Protein AF-A0A3A8Y3F6-F1 (afdb_monomer_lite)

Structure (mmCIF, N/CA/C/O backbone):
data_AF-A0A3A8Y3F6-F1
#
_entry.id   AF-A0A3A8Y3F6-F1
#
loop_
_atom_site.group_PDB
_atom_site.id
_atom_site.type_symbol
_atom_site.label_atom_id
_atom_site.label_alt_id
_atom_site.label_comp_id
_atom_site.label_asym_id
_atom_site.label_entity_id
_atom_site.label_seq_id
_atom_site.pdbx_PDB_ins_code
_atom_site.Cartn_x
_atom_site.Cartn_y
_atom_site.Cartn_z
_atom_site.occupancy
_atom_site.B_iso_or_equiv
_atom_site.auth_seq_id
_atom_site.auth_comp_id
_atom_site.auth_asym_id
_atom_site.auth_atom_id
_atom_site.pdbx_PDB_model_num
ATOM 1 N N . MET A 1 1 ? -14.312 -13.851 16.211 1.00 87.25 1 MET A N 1
ATOM 2 C CA . MET A 1 1 ? -15.469 -12.938 16.144 1.00 87.25 1 MET A CA 1
ATOM 3 C C . MET A 1 1 ? -15.664 -12.316 17.516 1.00 87.25 1 MET A C 1
ATOM 5 O O . MET A 1 1 ? -15.301 -12.958 18.493 1.00 87.25 1 MET A O 1
ATOM 9 N N . VAL A 1 2 ? -16.187 -11.091 17.594 1.00 96.44 2 VAL A N 1
ATOM 10 C CA . VAL A 1 2 ? -16.607 -10.466 18.862 1.00 96.44 2 VAL A CA 1
ATOM 11 C C . VAL A 1 2 ? -18.129 -10.458 18.901 1.00 96.44 2 VAL A C 1
ATOM 13 O O . VAL A 1 2 ? -18.772 -10.163 17.891 1.00 96.44 2 VAL A O 1
ATOM 16 N N . THR A 1 3 ? -18.702 -10.768 20.054 1.00 97.00 3 THR A N 1
ATOM 17 C CA . THR A 1 3 ? -20.141 -10.773 20.308 1.00 97.00 3 THR A CA 1
ATOM 18 C C . THR A 1 3 ? -20.467 -9.981 21.568 1.00 97.00 3 THR A C 1
ATOM 20 O O . THR A 1 3 ? -19.699 -10.001 22.520 1.00 97.00 3 THR A O 1
ATOM 23 N N . ALA A 1 4 ? -21.615 -9.308 21.600 1.00 97.19 4 ALA A N 1
ATOM 24 C CA . ALA A 1 4 ? -22.193 -8.749 22.818 1.00 97.19 4 ALA A CA 1
ATOM 25 C C . ALA A 1 4 ? -23.452 -9.520 23.206 1.00 97.19 4 ALA A C 1
ATOM 27 O O . ALA A 1 4 ? -24.344 -9.737 22.375 1.00 97.19 4 ALA A O 1
ATOM 28 N N . VAL A 1 5 ? -23.545 -9.865 24.486 1.00 97.38 5 VAL A N 1
ATOM 29 C CA . VAL A 1 5 ? -24.780 -10.278 25.148 1.00 97.38 5 VAL A CA 1
ATOM 30 C C . VAL A 1 5 ? -25.374 -9.041 25.810 1.00 97.38 5 VAL A C 1
ATOM 32 O O . VAL A 1 5 ? -24.764 -8.454 26.695 1.00 97.38 5 VAL A O 1
ATOM 35 N N . ILE A 1 6 ? -26.552 -8.626 25.351 1.00 97.56 6 ILE A N 1
ATOM 36 C CA . ILE A 1 6 ? -27.248 -7.417 25.792 1.00 97.56 6 ILE A CA 1
ATOM 37 C C . ILE A 1 6 ? -28.529 -7.831 26.509 1.00 97.56 6 ILE A C 1
ATOM 39 O O . ILE A 1 6 ? -29.408 -8.463 25.915 1.00 97.56 6 ILE A O 1
ATOM 43 N N . GLU A 1 7 ? -28.660 -7.445 27.769 1.00 96.94 7 GLU A N 1
ATOM 44 C CA . GLU A 1 7 ? -29.838 -7.694 28.591 1.00 96.94 7 GLU A CA 1
ATOM 45 C C . GLU A 1 7 ? -30.615 -6.397 28.825 1.00 96.94 7 GLU A C 1
ATOM 47 O O . GLU A 1 7 ? -30.035 -5.361 29.135 1.00 96.94 7 GLU A O 1
ATOM 52 N N . ASN A 1 8 ? -31.941 -6.463 28.695 1.00 95.75 8 ASN A N 1
ATOM 53 C CA . ASN A 1 8 ? -32.866 -5.382 29.036 1.00 95.75 8 ASN A CA 1
ATOM 54 C C . ASN A 1 8 ? -34.085 -5.976 29.756 1.00 95.75 8 ASN A C 1
ATOM 56 O O . ASN A 1 8 ? -34.978 -6.572 29.135 1.00 95.75 8 ASN A O 1
ATOM 60 N N . GLY A 1 9 ? -34.104 -5.869 31.085 1.00 89.62 9 GLY A N 1
ATOM 61 C CA . GLY A 1 9 ? -35.087 -6.553 31.927 1.00 89.62 9 GLY A CA 1
ATOM 62 C C . GLY A 1 9 ? -35.055 -8.077 31.740 1.00 89.62 9 GLY A C 1
ATOM 63 O O . GLY A 1 9 ? -34.066 -8.724 32.058 1.00 89.62 9 GLY A O 1
ATOM 64 N N . ASN A 1 10 ? -36.145 -8.658 31.220 1.00 88.69 10 ASN A N 1
ATOM 65 C CA . ASN A 1 10 ? -36.259 -10.105 30.952 1.00 88.69 10 ASN A CA 1
ATOM 66 C C . ASN A 1 10 ? -35.894 -10.496 29.506 1.00 88.69 10 ASN A C 1
ATOM 68 O O . ASN A 1 10 ? -36.115 -11.643 29.112 1.00 88.69 10 ASN A O 1
ATOM 72 N N . SER A 1 11 ? -35.431 -9.544 28.692 1.00 95.81 11 SER A N 1
ATOM 73 C CA . SER A 1 11 ? -35.072 -9.783 27.293 1.00 95.81 11 SER A CA 1
ATOM 74 C C . SER A 1 11 ? -33.559 -9.870 27.149 1.00 95.81 11 SER A C 1
ATOM 76 O O . SER A 1 11 ? -32.847 -9.021 27.677 1.00 95.81 11 SER A O 1
ATOM 78 N N . THR A 1 12 ? -33.090 -10.847 26.377 1.00 96.38 12 THR A N 1
ATOM 79 C CA . THR A 1 12 ? -31.672 -11.019 26.045 1.00 96.38 12 THR A CA 1
ATOM 80 C C . THR A 1 12 ? -31.507 -11.002 24.532 1.00 96.38 12 THR A C 1
ATOM 82 O O . THR A 1 12 ? -32.276 -11.634 23.802 1.00 96.38 12 THR A O 1
ATOM 85 N N . LEU A 1 13 ? -30.494 -10.288 24.064 1.00 97.19 13 LEU A N 1
ATOM 86 C CA . LEU A 1 13 ? -30.093 -10.197 22.671 1.00 97.19 13 LEU A CA 1
ATOM 87 C C . LEU A 1 13 ? -28.615 -10.565 22.569 1.00 97.19 13 LEU A C 1
ATOM 89 O O . LEU A 1 13 ? -27.797 -10.015 23.292 1.00 97.19 13 LEU A O 1
ATOM 93 N N . VAL A 1 14 ? -28.270 -11.446 21.635 1.00 96.94 14 VAL A N 1
ATOM 94 C CA . VAL A 1 14 ? -26.873 -11.711 21.275 1.00 96.94 14 VAL A CA 1
ATOM 95 C C . VAL A 1 14 ? -26.631 -11.137 19.887 1.00 96.94 14 VAL A C 1
ATOM 97 O O . VAL A 1 14 ? -27.374 -11.452 18.950 1.00 96.94 14 VAL A O 1
ATOM 100 N N . ILE A 1 15 ? -25.624 -10.277 19.760 1.00 95.50 15 ILE A N 1
ATOM 101 C CA . ILE A 1 15 ? -25.181 -9.720 18.480 1.00 95.50 15 ILE A CA 1
ATOM 102 C C . ILE A 1 15 ? -23.695 -9.975 18.276 1.00 95.50 15 ILE A C 1
ATOM 104 O O . ILE A 1 15 ? -22.907 -9.854 19.200 1.00 95.50 15 ILE A O 1
ATOM 108 N N . ASP A 1 16 ? -23.317 -10.302 17.052 1.00 95.06 16 ASP A N 1
ATOM 109 C CA . ASP A 1 16 ? -21.949 -10.283 16.546 1.00 95.06 16 ASP A CA 1
ATOM 110 C C . ASP A 1 16 ? -21.579 -8.904 15.992 1.00 95.06 16 ASP A C 1
ATOM 112 O O . ASP A 1 16 ? -22.444 -8.127 15.572 1.00 95.06 16 ASP A O 1
ATOM 116 N N . PHE A 1 17 ? -20.277 -8.635 15.981 1.00 94.69 17 PHE A N 1
ATOM 117 C CA . PHE A 1 17 ? -19.662 -7.448 15.408 1.00 94.69 17 PHE A CA 1
ATOM 118 C C . PHE A 1 17 ? -18.700 -7.798 14.258 1.00 94.69 17 PHE A C 1
ATOM 120 O O . PHE A 1 17 ? -18.095 -8.874 14.267 1.00 94.69 17 PHE A O 1
ATOM 127 N N . PRO A 1 18 ? -18.482 -6.857 13.318 1.00 94.69 18 PRO A N 1
ATOM 128 C CA . PRO A 1 18 ? -19.113 -5.538 13.259 1.00 94.69 18 PRO A CA 1
ATOM 129 C C . PRO A 1 18 ? -20.530 -5.585 12.666 1.00 94.69 18 PRO A C 1
ATOM 131 O O . PRO A 1 18 ? -20.870 -6.471 11.886 1.00 94.69 18 PRO A O 1
ATOM 134 N N . ARG A 1 19 ? -21.357 -4.584 12.982 1.00 93.12 19 ARG A N 1
ATOM 135 C CA . ARG A 1 19 ? -22.698 -4.410 12.391 1.00 93.12 19 ARG A CA 1
ATOM 136 C C . ARG A 1 19 ? -22.888 -3.005 11.847 1.00 93.12 19 ARG A C 1
ATOM 138 O O . ARG A 1 19 ? -22.335 -2.036 12.359 1.00 93.12 19 ARG A O 1
ATOM 145 N N . ASN A 1 20 ? -23.685 -2.874 10.789 1.00 92.50 20 ASN A N 1
ATOM 146 C CA . ASN A 1 20 ? -24.070 -1.551 10.307 1.00 92.50 20 ASN A CA 1
ATOM 147 C C . ASN A 1 20 ? -25.046 -0.882 11.293 1.00 92.50 20 ASN A C 1
ATOM 149 O O . ASN A 1 20 ? -25.754 -1.556 12.043 1.00 92.50 20 ASN A O 1
ATOM 153 N N . PHE A 1 21 ? -25.101 0.451 11.258 1.00 88.25 21 PHE A N 1
ATOM 154 C CA . PHE A 1 21 ? -25.914 1.242 12.183 1.00 88.25 21 PHE A CA 1
ATOM 155 C C . PHE A 1 21 ? -27.398 0.842 12.178 1.00 88.25 21 PHE A C 1
ATOM 157 O O . PHE A 1 21 ? -27.988 0.642 13.235 1.00 88.25 21 PHE A O 1
ATOM 164 N N . MET A 1 22 ? -28.009 0.696 10.998 1.00 91.81 22 MET A N 1
ATOM 165 C CA . MET A 1 22 ? -29.450 0.436 10.888 1.00 91.81 22 MET A CA 1
ATOM 166 C C . MET A 1 22 ? -29.829 -0.925 11.467 1.00 91.81 22 MET A C 1
ATOM 168 O O . MET A 1 22 ? -30.813 -1.044 12.192 1.00 91.81 22 MET A O 1
ATOM 172 N N . ASP A 1 23 ? -29.037 -1.947 11.170 1.00 94.81 23 ASP A N 1
ATOM 173 C CA . ASP A 1 23 ? -29.248 -3.296 11.670 1.00 94.81 23 ASP A CA 1
ATOM 174 C C . ASP A 1 23 ? -29.017 -3.384 13.187 1.00 94.81 23 ASP A C 1
ATOM 176 O O . ASP A 1 23 ? -29.858 -3.941 13.895 1.00 94.81 23 ASP A O 1
ATOM 180 N N . MET A 1 24 ? -27.974 -2.731 13.715 1.00 94.31 24 MET A N 1
ATOM 181 C CA . MET A 1 24 ? -27.757 -2.623 15.162 1.00 94.31 24 MET A CA 1
ATOM 182 C C . MET A 1 24 ? -28.969 -1.999 15.867 1.00 94.31 24 MET A C 1
ATOM 184 O O . MET A 1 24 ? -29.466 -2.538 16.854 1.00 94.31 24 MET A O 1
ATOM 188 N N . GLN A 1 25 ? -29.521 -0.922 15.308 1.00 94.56 25 GLN A N 1
ATOM 189 C CA . GLN A 1 25 ? -30.704 -0.258 15.859 1.00 94.56 25 GLN A CA 1
ATOM 190 C C . GLN A 1 25 ? -31.966 -1.128 15.792 1.00 94.56 25 GLN A C 1
ATOM 192 O O . GLN A 1 25 ? -32.756 -1.158 16.738 1.00 94.56 25 GLN A O 1
ATOM 197 N N . ILE A 1 26 ? -32.164 -1.873 14.700 1.00 96.06 26 ILE A N 1
ATOM 198 C CA . ILE A 1 26 ? -33.275 -2.831 14.579 1.00 96.06 26 ILE A CA 1
ATOM 199 C C . ILE A 1 26 ? -33.171 -3.903 15.669 1.00 96.06 26 ILE A C 1
ATOM 201 O O . ILE A 1 26 ? -34.173 -4.225 16.316 1.00 96.06 26 ILE A O 1
ATOM 205 N N . LYS A 1 27 ? -31.967 -4.435 15.902 1.00 96.69 27 LYS A N 1
ATOM 206 C CA . LYS A 1 27 ? -31.713 -5.453 16.926 1.00 96.69 27 LYS A CA 1
ATOM 207 C C . LYS A 1 27 ? -31.974 -4.914 18.331 1.00 96.69 27 LYS A C 1
ATOM 209 O O . LYS A 1 27 ? -32.737 -5.538 19.065 1.00 96.69 27 LYS A O 1
ATOM 214 N N . LEU A 1 28 ? -31.456 -3.737 18.678 1.00 96.81 28 LEU A N 1
ATOM 215 C CA . LEU A 1 28 ? -31.694 -3.104 19.983 1.00 96.81 28 LEU A CA 1
ATOM 216 C C . LEU A 1 28 ? -33.191 -2.882 20.257 1.00 96.81 28 LEU A C 1
ATOM 218 O O . LEU A 1 28 ? -33.705 -3.257 21.315 1.00 96.81 28 LEU A O 1
ATOM 222 N N . ARG A 1 29 ? -33.937 -2.383 19.264 1.00 96.19 29 ARG A N 1
ATOM 223 C CA . ARG A 1 29 ? -35.392 -2.189 19.385 1.00 96.19 29 ARG A CA 1
ATOM 224 C C . ARG A 1 29 ? -36.162 -3.490 19.580 1.00 96.19 29 ARG A C 1
ATOM 226 O O . ARG A 1 29 ? -37.216 -3.467 20.215 1.00 96.19 29 ARG A O 1
ATOM 233 N N . SER A 1 30 ? -35.656 -4.615 19.071 1.00 96.62 30 SER A N 1
ATOM 234 C CA . SER A 1 30 ? -36.315 -5.920 19.219 1.00 96.62 30 SER A CA 1
ATOM 235 C C . SER A 1 30 ? -36.415 -6.390 20.674 1.00 96.62 30 SER A C 1
ATOM 237 O O . SER A 1 30 ? -37.346 -7.122 21.004 1.00 96.62 30 SER A O 1
ATOM 239 N N . ILE A 1 31 ? -35.526 -5.906 21.549 1.00 97.00 31 ILE A N 1
ATOM 240 C CA . ILE A 1 31 ? -35.569 -6.137 23.001 1.00 97.00 31 ILE A CA 1
ATOM 241 C C . ILE A 1 31 ? -36.019 -4.899 23.787 1.00 97.00 31 ILE A C 1
ATOM 243 O O . ILE A 1 31 ? -35.806 -4.805 24.992 1.00 97.00 31 ILE A O 1
ATOM 247 N N . GLY A 1 32 ? -36.650 -3.930 23.117 1.00 95.94 32 GLY A N 1
ATOM 248 C CA . GLY A 1 32 ? -37.243 -2.756 23.758 1.00 95.94 32 GLY A CA 1
ATOM 249 C C . GLY A 1 32 ? -36.271 -1.622 24.089 1.00 95.94 32 GLY A C 1
ATOM 250 O O . GLY A 1 32 ? -36.685 -0.665 24.742 1.00 95.94 32 GLY A O 1
ATOM 251 N N . ILE A 1 33 ? -35.018 -1.674 23.629 1.00 96.50 33 ILE A N 1
ATOM 252 C CA . ILE A 1 33 ? -34.065 -0.574 23.813 1.00 96.50 33 ILE A CA 1
ATOM 253 C C . ILE A 1 33 ? -34.331 0.508 22.757 1.00 96.50 33 ILE A C 1
ATOM 255 O O . ILE A 1 33 ? -34.322 0.237 21.557 1.00 96.50 33 ILE A O 1
ATOM 259 N N . GLN A 1 34 ? -34.592 1.739 23.209 1.00 94.50 34 GLN A N 1
ATOM 260 C CA . GLN A 1 34 ? -34.799 2.915 22.343 1.00 94.50 34 GLN A CA 1
ATOM 261 C C . GLN A 1 34 ? -33.561 3.815 22.233 1.00 94.50 34 GLN A C 1
ATOM 263 O O . GLN A 1 34 ? -33.536 4.695 21.375 1.00 94.50 34 GLN A O 1
ATOM 268 N N . LYS A 1 35 ? -32.572 3.613 23.114 1.00 94.06 35 LYS A N 1
ATOM 269 C CA . LYS A 1 35 ? -31.306 4.351 23.123 1.00 94.06 35 LYS A CA 1
ATOM 270 C C . LYS A 1 35 ? -30.478 4.022 21.888 1.00 94.06 35 LYS A C 1
ATOM 272 O O . LYS A 1 35 ? -30.558 2.906 21.367 1.00 94.06 35 LYS A O 1
ATOM 277 N N . ASN A 1 36 ? -29.657 4.975 21.461 1.00 93.44 36 ASN A N 1
ATOM 278 C CA . ASN A 1 36 ? -28.667 4.709 20.426 1.00 93.44 36 ASN A CA 1
ATOM 279 C C . ASN A 1 36 ? -27.539 3.835 20.976 1.00 93.44 36 ASN A C 1
ATOM 281 O O . ASN A 1 36 ? -27.220 3.889 22.158 1.00 93.44 36 ASN A O 1
ATOM 285 N N . ALA A 1 37 ? -26.882 3.076 20.100 1.00 92.69 37 ALA A N 1
ATOM 286 C CA . ALA A 1 37 ? -25.737 2.247 20.477 1.00 92.69 37 ALA A CA 1
ATOM 287 C C . ALA A 1 37 ? -24.568 3.048 21.096 1.00 92.69 37 ALA A C 1
ATOM 289 O O . ALA A 1 37 ? -23.812 2.495 21.885 1.00 92.69 37 ALA A O 1
ATOM 290 N N . GLU A 1 38 ? -24.446 4.341 20.775 1.00 93.75 38 GLU A N 1
ATOM 291 C CA . GLU A 1 38 ? -23.466 5.270 21.370 1.00 93.75 38 GLU A CA 1
ATOM 292 C C . GLU A 1 38 ? -23.771 5.605 22.842 1.00 93.75 38 GLU A C 1
ATOM 294 O O . GLU A 1 38 ? -22.892 6.020 23.585 1.00 93.75 38 GLU A O 1
ATOM 299 N N . GLU A 1 39 ? -25.020 5.418 23.277 1.00 93.94 39 GLU A N 1
ATOM 300 C CA . GLU A 1 39 ? -25.496 5.724 24.632 1.00 93.94 39 GLU A CA 1
ATOM 301 C C . GLU A 1 39 ? -25.597 4.468 25.515 1.00 93.94 39 GLU A C 1
ATOM 303 O O . GLU A 1 39 ? -26.106 4.539 26.638 1.00 93.94 39 GLU A O 1
ATOM 308 N N . ILE A 1 40 ? -25.204 3.301 24.991 1.00 95.56 40 ILE A N 1
ATOM 309 C CA . ILE A 1 40 ? -25.307 2.014 25.683 1.00 95.56 40 ILE A CA 1
ATOM 310 C C . ILE A 1 40 ? -23.909 1.600 26.153 1.00 95.56 40 ILE A C 1
ATOM 312 O O . ILE A 1 40 ? -23.126 1.145 25.314 1.00 95.56 40 ILE A O 1
ATOM 316 N N . PRO A 1 41 ? -23.601 1.755 27.455 1.00 95.44 41 PRO A N 1
ATOM 317 C CA . PRO A 1 41 ? -22.307 1.388 28.018 1.00 95.44 41 PRO A CA 1
ATOM 318 C C . PRO A 1 41 ? -22.111 -0.130 28.106 1.00 95.44 41 PRO A C 1
ATOM 320 O O . PRO A 1 41 ? -23.080 -0.891 28.169 1.00 95.44 41 PRO A O 1
ATOM 323 N N . LEU A 1 42 ? -20.853 -0.562 28.183 1.00 95.94 42 LEU A N 1
ATOM 324 C CA . LEU A 1 42 ? -20.443 -1.957 28.377 1.00 95.94 42 LEU A CA 1
ATOM 325 C C . LEU A 1 42 ? -20.478 -2.391 29.857 1.00 95.94 42 LEU A C 1
ATOM 327 O O . LEU A 1 42 ? -19.539 -2.998 30.366 1.00 95.94 42 LEU A O 1
ATOM 331 N N . THR A 1 43 ? -21.538 -2.022 30.572 1.00 93.31 43 THR A N 1
ATOM 332 C CA . THR A 1 43 ? -21.715 -2.335 31.999 1.00 93.31 43 THR A CA 1
ATOM 333 C C . THR A 1 43 ? -22.371 -3.695 32.201 1.00 93.31 43 THR A C 1
ATOM 335 O O . THR A 1 43 ? -23.324 -4.034 31.505 1.00 93.31 43 THR A O 1
ATOM 338 N N . ASN A 1 44 ? -21.933 -4.454 33.205 1.00 91.31 44 ASN A N 1
ATOM 339 C CA . ASN A 1 44 ? -22.628 -5.659 33.669 1.00 91.31 44 ASN A CA 1
ATOM 340 C C . ASN A 1 44 ? -23.109 -5.518 35.128 1.00 91.31 44 ASN A C 1
ATOM 342 O O . ASN A 1 44 ? -23.274 -6.515 35.840 1.00 91.31 44 ASN A O 1
ATOM 346 N N . ASP A 1 45 ? -23.317 -4.281 35.601 1.00 89.62 45 ASP A N 1
ATOM 347 C CA . ASP A 1 45 ? -23.849 -4.027 36.940 1.00 89.62 45 ASP A CA 1
ATOM 348 C C . ASP A 1 45 ? -25.319 -4.463 37.026 1.00 89.62 45 ASP A C 1
ATOM 350 O O . ASP A 1 45 ? -26.151 -4.201 36.156 1.00 89.62 45 ASP A O 1
ATOM 354 N N . LYS A 1 46 ? -25.662 -5.149 38.113 1.00 86.12 46 LYS A N 1
ATOM 355 C CA . LYS A 1 46 ? -27.012 -5.657 38.367 1.00 86.12 46 LYS A CA 1
ATOM 356 C C . LYS A 1 46 ? -28.032 -4.544 38.568 1.00 86.12 46 LYS A C 1
ATOM 358 O O . LYS A 1 46 ? -29.218 -4.816 38.372 1.00 86.12 46 LYS A O 1
ATOM 363 N N . ASP A 1 47 ? -27.578 -3.360 38.966 1.00 89.25 47 ASP A N 1
ATOM 364 C CA . ASP A 1 47 ? -28.425 -2.195 39.199 1.00 89.25 47 ASP A CA 1
ATOM 365 C C . ASP A 1 47 ? -28.751 -1.423 37.904 1.00 89.25 47 ASP A C 1
ATOM 367 O O . ASP A 1 47 ? -29.651 -0.580 37.913 1.00 89.25 47 ASP A O 1
ATOM 371 N N . ASP A 1 48 ? -28.087 -1.740 36.784 1.00 89.50 48 ASP A N 1
ATOM 372 C CA . ASP A 1 48 ? -28.334 -1.104 35.490 1.00 89.50 48 ASP A CA 1
ATOM 373 C C . ASP A 1 48 ? -29.515 -1.730 34.730 1.00 89.50 48 ASP A C 1
ATOM 375 O O . ASP A 1 48 ? -29.692 -2.951 34.670 1.00 89.50 48 ASP A O 1
ATOM 379 N N . ASP A 1 49 ? -30.317 -0.871 34.087 1.00 90.75 49 ASP A N 1
ATOM 380 C CA . ASP A 1 49 ? -31.464 -1.281 33.260 1.00 90.75 49 ASP A CA 1
ATOM 381 C C . ASP A 1 49 ? -31.034 -2.080 32.018 1.00 90.75 49 ASP A C 1
ATOM 383 O O . ASP A 1 49 ? -31.740 -2.991 31.575 1.00 90.75 49 ASP A O 1
ATOM 387 N N . ILE A 1 50 ? -29.888 -1.705 31.440 1.00 95.31 50 ILE A N 1
ATOM 388 C CA . ILE A 1 50 ? -29.289 -2.346 30.271 1.00 95.31 50 ILE A CA 1
ATOM 389 C C . ILE A 1 50 ? -27.911 -2.843 30.682 1.00 95.31 50 ILE A C 1
ATOM 391 O O . ILE A 1 50 ? -27.060 -2.029 31.032 1.00 95.31 50 ILE A O 1
ATOM 395 N N . ARG A 1 51 ? -27.697 -4.155 30.588 1.00 96.44 51 ARG A N 1
ATOM 396 C CA . ARG A 1 51 ? -26.389 -4.778 30.802 1.00 96.44 51 ARG A CA 1
ATOM 397 C C . ARG A 1 51 ? -25.824 -5.283 29.489 1.00 96.44 51 ARG A C 1
ATOM 399 O O . ARG A 1 51 ? -26.568 -5.788 28.648 1.00 96.44 51 ARG A O 1
ATOM 406 N N . VAL A 1 52 ? -24.520 -5.164 29.324 1.00 97.31 52 VAL A N 1
ATOM 407 C CA . VAL A 1 52 ? -23.779 -5.596 28.151 1.00 97.31 52 VAL A CA 1
ATOM 408 C C . VAL A 1 52 ? -22.514 -6.312 28.598 1.00 97.31 52 VAL A C 1
ATOM 410 O O . VAL A 1 52 ? -21.674 -5.744 29.287 1.00 97.31 52 VAL A O 1
ATOM 413 N N . GLU A 1 53 ? -22.360 -7.548 28.144 1.00 96.44 53 GLU A N 1
ATOM 414 C CA . GLU A 1 53 ? -21.146 -8.338 28.322 1.00 96.44 53 GLU A CA 1
ATOM 415 C C . GLU A 1 53 ? -20.564 -8.683 26.950 1.00 96.44 53 GLU A C 1
ATOM 417 O O . GLU A 1 53 ? -21.290 -9.115 26.048 1.00 96.44 53 GLU A O 1
ATOM 422 N N . LEU A 1 54 ? -19.261 -8.458 26.778 1.00 96.94 54 LEU A N 1
ATOM 423 C CA . LEU A 1 54 ? -18.545 -8.836 25.565 1.00 96.94 54 LEU A CA 1
ATOM 424 C C . LEU A 1 54 ? -17.986 -10.250 25.697 1.00 96.94 54 LEU A C 1
ATOM 426 O O . LEU A 1 54 ? -17.376 -10.599 26.703 1.00 96.94 54 LEU A O 1
ATOM 430 N N . ASP A 1 55 ? -18.137 -11.020 24.631 1.00 94.62 55 ASP A N 1
ATOM 431 C CA . ASP A 1 55 ? -17.498 -12.315 24.439 1.00 94.62 55 ASP A CA 1
ATOM 432 C C . ASP A 1 55 ? -16.760 -12.320 23.096 1.00 94.62 55 ASP A C 1
ATOM 434 O O . ASP A 1 55 ? -17.095 -11.568 22.174 1.00 94.62 55 ASP A O 1
ATOM 438 N N . ALA A 1 56 ? -15.723 -13.139 22.980 1.00 94.62 56 ALA A N 1
ATOM 439 C CA . ALA A 1 56 ? -14.926 -13.229 21.771 1.00 94.62 56 ALA A CA 1
ATOM 440 C C . ALA A 1 56 ? -14.379 -14.635 21.552 1.00 94.62 56 ALA A C 1
ATOM 442 O O . ALA A 1 56 ? -13.909 -15.301 22.475 1.00 94.62 56 ALA A O 1
ATOM 443 N N . ASP A 1 57 ? -14.348 -15.045 20.285 1.00 87.56 57 ASP A N 1
ATOM 444 C CA . ASP A 1 57 ? -13.668 -16.277 19.899 1.00 87.56 57 ASP A CA 1
ATOM 445 C C . ASP A 1 57 ? -12.163 -16.195 20.204 1.00 87.56 57 ASP A C 1
ATOM 447 O O . ASP A 1 57 ? -11.562 -15.119 20.305 1.00 87.56 57 ASP A O 1
ATOM 451 N N . SER A 1 58 ? -11.523 -17.364 20.266 1.00 82.94 58 SER A N 1
ATOM 452 C CA . SER A 1 58 ? -10.076 -17.486 20.446 1.00 82.94 58 SER A CA 1
ATOM 453 C C . SER A 1 58 ? -9.268 -16.699 19.404 1.00 82.94 58 SER A C 1
ATOM 455 O O . SER A 1 58 ? -9.684 -16.556 18.254 1.00 82.94 58 SER A O 1
ATOM 457 N N . GLY A 1 59 ? -8.061 -16.279 19.788 1.00 89.06 59 GLY A N 1
ATOM 458 C CA . GLY A 1 59 ? -7.132 -15.537 18.934 1.00 89.06 59 GLY A CA 1
ATOM 459 C C . GLY A 1 59 ? -7.084 -14.062 19.312 1.00 89.06 59 GLY A C 1
ATOM 460 O O . GLY A 1 59 ? -7.265 -13.716 20.483 1.00 89.06 59 GLY A O 1
ATOM 461 N N . ILE A 1 60 ? -6.867 -13.194 18.320 1.00 94.50 60 ILE A N 1
ATOM 462 C CA . ILE A 1 60 ? -6.674 -11.753 18.545 1.00 94.50 60 ILE A CA 1
ATOM 463 C C . ILE A 1 60 ? -7.861 -11.117 19.281 1.00 94.50 60 ILE A C 1
ATOM 465 O O . ILE A 1 60 ? -7.677 -10.283 20.162 1.00 94.50 60 ILE A O 1
ATOM 469 N N . TRP A 1 61 ? -9.086 -11.571 18.992 1.00 96.00 61 TRP A N 1
ATOM 470 C CA . TRP A 1 61 ? -10.310 -10.960 19.510 1.00 96.00 61 TRP A CA 1
ATOM 471 C C . TRP A 1 61 ? -10.480 -11.128 21.025 1.00 96.00 61 TRP A C 1
ATOM 473 O O . TRP A 1 61 ? -11.035 -10.249 21.675 1.00 96.00 61 TRP A O 1
ATOM 483 N N . SER A 1 62 ? -9.937 -12.204 21.601 1.00 95.12 62 SER A N 1
ATOM 484 C CA . SER A 1 62 ? -9.948 -12.437 23.053 1.00 95.12 62 SER A CA 1
ATOM 485 C C . SER A 1 62 ? -9.055 -11.473 23.843 1.00 95.12 62 SER A C 1
ATOM 487 O O . SER A 1 62 ? -9.271 -11.268 25.038 1.00 95.12 62 SER A O 1
ATOM 489 N N . HIS A 1 63 ? -8.054 -10.892 23.182 1.00 96.44 63 HIS A N 1
ATOM 490 C CA . HIS A 1 63 ? -7.218 -9.826 23.726 1.00 96.44 63 HIS A CA 1
ATOM 491 C C . HIS A 1 63 ? -7.832 -8.460 23.426 1.00 96.44 63 HIS A C 1
ATOM 493 O O . HIS A 1 63 ? -7.975 -7.632 24.318 1.00 96.44 63 HIS A O 1
ATOM 499 N N . PHE A 1 64 ? -8.323 -8.281 22.198 1.00 97.00 64 PHE A N 1
ATOM 500 C CA . PHE A 1 64 ? -9.021 -7.077 21.761 1.00 97.00 64 PHE A CA 1
ATOM 501 C C . PHE A 1 64 ? -10.146 -6.654 22.717 1.00 97.00 64 PHE A C 1
ATOM 503 O O . PHE A 1 64 ? -10.204 -5.495 23.105 1.00 97.00 64 PHE A O 1
ATOM 510 N N . VAL A 1 65 ? -11.016 -7.571 23.162 1.00 96.75 65 VAL A N 1
ATOM 511 C CA . VAL A 1 65 ? -12.125 -7.206 24.070 1.00 96.75 65 VAL A CA 1
ATOM 512 C C . VAL A 1 65 ? -11.669 -6.718 25.453 1.00 96.75 65 VAL A C 1
ATOM 514 O O . VAL A 1 65 ? -12.445 -6.069 26.147 1.00 96.75 65 VAL A O 1
ATOM 517 N N . ARG A 1 66 ? -10.419 -6.980 25.862 1.00 95.44 66 ARG A N 1
ATOM 518 C CA . ARG A 1 66 ? -9.882 -6.564 27.173 1.00 95.44 66 ARG A CA 1
ATOM 519 C C . ARG A 1 66 ? -9.556 -5.079 27.245 1.00 95.44 66 ARG A C 1
ATOM 521 O O . ARG A 1 66 ? -9.389 -4.561 28.343 1.00 95.44 66 ARG A O 1
ATOM 528 N N . MET A 1 67 ? -9.442 -4.412 26.096 1.00 96.12 67 MET A N 1
ATOM 529 C CA . MET A 1 67 ? -9.140 -2.983 26.043 1.00 96.12 67 MET A CA 1
ATOM 530 C C . MET A 1 67 ? -10.347 -2.108 26.406 1.00 96.12 67 MET A C 1
ATOM 532 O O . MET A 1 67 ? -10.186 -0.907 26.591 1.00 96.12 67 MET A O 1
ATOM 536 N N . PHE A 1 68 ? -11.550 -2.688 26.450 1.00 97.06 68 PHE A N 1
ATOM 537 C CA . PHE A 1 68 ? -12.778 -1.958 26.735 1.00 97.06 68 PHE A CA 1
ATOM 538 C C . PHE A 1 68 ? -13.078 -1.929 28.232 1.00 97.06 68 PHE A C 1
ATOM 540 O O . PHE A 1 68 ? -12.821 -2.878 28.974 1.00 97.06 68 PHE A O 1
ATOM 547 N N . SER A 1 69 ? -13.683 -0.830 28.650 1.00 94.88 69 SER A N 1
ATOM 548 C CA . SER A 1 69 ? -14.152 -0.554 29.998 1.00 94.88 69 SER A CA 1
ATOM 549 C C . SER A 1 69 ? -15.672 -0.409 30.023 1.00 94.88 69 SER A C 1
ATOM 551 O O . SER A 1 69 ? -16.314 -0.216 28.994 1.00 94.88 69 SER A O 1
ATOM 553 N N . GLU A 1 70 ? -16.252 -0.395 31.222 1.00 95.00 70 GLU A N 1
ATOM 554 C CA . GLU A 1 70 ? -17.690 -0.158 31.416 1.00 95.00 70 GLU A CA 1
ATOM 555 C C . GLU A 1 70 ? -18.148 1.224 30.915 1.00 95.00 70 GLU A C 1
ATOM 557 O O . GLU A 1 70 ? -19.340 1.447 30.730 1.00 95.00 70 GLU A O 1
ATOM 562 N N . THR A 1 71 ? -17.218 2.163 30.692 1.00 93.88 71 THR A N 1
ATOM 563 C CA . THR A 1 71 ? -17.533 3.495 30.152 1.00 93.88 71 THR A CA 1
ATOM 564 C C . THR A 1 71 ? -17.566 3.556 28.629 1.00 93.88 71 THR A C 1
ATOM 566 O O . THR A 1 71 ? -18.100 4.523 28.086 1.00 93.88 71 THR A O 1
ATOM 569 N N . ASP A 1 72 ? -17.022 2.548 27.947 1.00 97.06 72 ASP A N 1
ATOM 570 C CA . ASP A 1 72 ? -17.105 2.439 26.493 1.00 97.06 72 ASP A CA 1
ATOM 571 C C . ASP A 1 72 ? -18.510 1.990 26.074 1.00 97.06 72 ASP A C 1
ATOM 573 O O . ASP A 1 72 ? -19.262 1.416 26.864 1.00 97.06 72 ASP A O 1
ATOM 577 N N . SER A 1 73 ? -18.874 2.258 24.822 1.00 96.75 73 SER A N 1
ATOM 578 C CA . SER A 1 73 ? -20.190 1.960 24.259 1.00 96.75 73 SER A CA 1
ATOM 579 C C . SER A 1 73 ? -20.165 0.840 23.216 1.00 96.75 73 SER A C 1
ATOM 581 O O . SER A 1 73 ? -19.120 0.466 22.678 1.00 96.75 73 SER A O 1
ATOM 583 N N . LEU A 1 74 ? -21.346 0.343 22.828 1.00 96.12 74 LEU A N 1
ATOM 584 C CA . LEU A 1 74 ? -21.474 -0.580 21.688 1.00 96.12 74 LEU A CA 1
ATOM 585 C C . LEU A 1 74 ? -20.929 0.022 20.377 1.00 96.12 74 LEU A C 1
ATOM 587 O O . LEU A 1 74 ? -20.452 -0.715 19.509 1.00 96.12 74 LEU A O 1
ATOM 591 N N . VAL A 1 75 ? -20.995 1.349 20.213 1.00 95.19 75 VAL A N 1
ATOM 592 C CA . VAL A 1 75 ? -20.406 2.035 19.051 1.00 95.19 75 VAL A CA 1
ATOM 593 C C . VAL A 1 75 ? -18.886 2.024 19.113 1.00 95.19 75 VAL A C 1
ATOM 595 O O . VAL A 1 75 ? -18.265 1.835 18.067 1.00 95.19 75 VAL A O 1
ATOM 598 N N . ASP A 1 76 ? -18.286 2.156 20.293 1.00 97.12 76 ASP A N 1
ATOM 599 C CA . ASP A 1 76 ? -16.830 2.106 20.460 1.00 97.12 76 ASP A CA 1
ATOM 600 C C . ASP A 1 76 ? -16.281 0.732 20.059 1.00 97.12 76 ASP A C 1
ATOM 602 O O . ASP A 1 76 ? -15.335 0.651 19.272 1.00 97.12 76 ASP A O 1
ATOM 606 N N . VAL A 1 77 ? -16.949 -0.351 20.480 1.00 97.06 77 VAL A N 1
ATOM 607 C CA . VAL A 1 77 ? -16.622 -1.730 20.061 1.00 97.06 77 VAL A CA 1
ATOM 608 C C . VAL A 1 77 ? -16.673 -1.868 18.547 1.00 97.06 77 VAL A C 1
ATOM 610 O O . VAL A 1 77 ? -15.725 -2.330 17.911 1.00 97.06 77 VAL A O 1
ATOM 613 N N . ASN A 1 78 ? -17.777 -1.426 17.948 1.00 96.12 78 ASN A N 1
ATOM 614 C CA . ASN A 1 78 ? -17.987 -1.529 16.512 1.00 96.12 78 ASN A CA 1
ATOM 615 C C . ASN A 1 78 ? -16.968 -0.692 15.716 1.00 96.12 78 ASN A C 1
ATOM 617 O O . ASN A 1 78 ? -16.484 -1.130 14.673 1.00 96.12 78 ASN A O 1
ATOM 621 N N . THR A 1 79 ? -16.624 0.496 16.217 1.00 95.94 79 THR A N 1
ATOM 622 C CA . THR A 1 79 ? -15.644 1.412 15.614 1.00 95.94 79 THR A CA 1
ATOM 623 C C . THR A 1 79 ? -14.246 0.810 15.645 1.00 95.94 79 THR A C 1
ATOM 625 O O . THR A 1 79 ? -13.580 0.756 14.612 1.00 95.94 79 THR A O 1
ATOM 628 N N . ALA A 1 80 ? -13.824 0.300 16.800 1.00 97.38 80 ALA A N 1
ATOM 629 C CA . ALA A 1 80 ? -12.521 -0.326 16.966 1.00 97.38 80 ALA A CA 1
ATOM 630 C C . ALA A 1 80 ? -12.374 -1.585 16.091 1.00 97.38 80 ALA A C 1
ATOM 632 O O . ALA A 1 80 ? -11.348 -1.759 15.438 1.00 97.38 80 ALA A O 1
ATOM 633 N N . ILE A 1 81 ? -13.412 -2.428 15.998 1.00 96.44 81 ILE A N 1
ATOM 634 C CA . ILE A 1 81 ? -13.386 -3.620 15.133 1.00 96.44 81 ILE A CA 1
ATOM 635 C C . ILE A 1 81 ? -13.249 -3.215 13.668 1.00 96.44 81 ILE A C 1
ATOM 637 O O . ILE A 1 81 ? -12.431 -3.782 12.947 1.00 96.44 81 ILE A O 1
ATOM 641 N N . TRP A 1 82 ? -14.012 -2.213 13.221 1.00 95.69 82 TRP A N 1
ATOM 642 C CA . TRP A 1 82 ? -13.876 -1.707 11.859 1.00 95.69 82 TRP A CA 1
ATOM 643 C C . TRP A 1 82 ? -12.490 -1.141 11.574 1.00 95.69 82 TRP A C 1
ATOM 645 O O . TRP A 1 82 ? -11.998 -1.342 10.467 1.00 95.69 82 TRP A O 1
ATOM 655 N N . ALA A 1 83 ? -11.872 -0.457 12.537 1.00 96.69 83 ALA A N 1
ATOM 656 C CA . ALA A 1 83 ? -10.525 0.077 12.380 1.00 96.69 83 ALA A CA 1
ATOM 657 C C . ALA A 1 83 ? -9.493 -1.041 12.185 1.00 96.69 83 ALA A C 1
ATOM 659 O O . ALA A 1 83 ? -8.695 -0.960 11.259 1.00 96.69 83 ALA A O 1
ATOM 660 N N . VAL A 1 84 ? -9.565 -2.116 12.976 1.00 96.25 84 VAL A N 1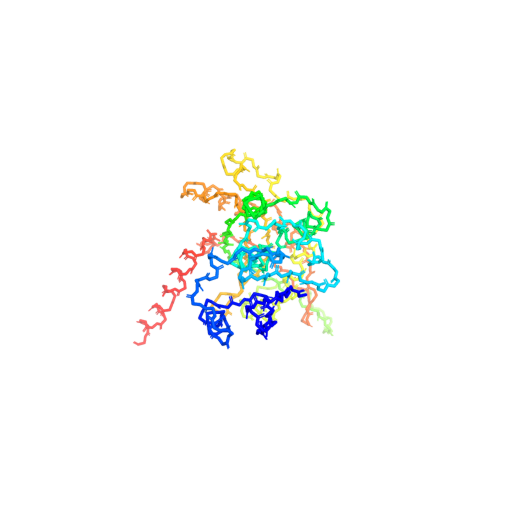
ATOM 661 C CA . VAL A 1 84 ? -8.672 -3.280 12.824 1.00 96.25 84 VAL A CA 1
ATOM 662 C C . VAL A 1 84 ? -8.910 -3.996 11.494 1.00 96.25 84 VAL A C 1
ATOM 664 O O . VAL A 1 84 ? -7.962 -4.312 10.785 1.00 96.25 84 VAL A O 1
ATOM 667 N N . LEU A 1 85 ? -10.171 -4.224 11.116 1.00 94.19 85 LEU A N 1
ATOM 668 C CA . LEU A 1 85 ? -10.504 -4.923 9.868 1.00 94.19 85 LEU A CA 1
ATOM 669 C C . LEU A 1 85 ? -10.132 -4.137 8.605 1.00 94.19 85 LEU A C 1
ATOM 671 O O . LEU A 1 85 ? -9.940 -4.748 7.557 1.00 94.19 85 LEU A O 1
ATOM 675 N N . LYS A 1 86 ? -10.091 -2.803 8.685 1.00 93.69 86 LYS A N 1
ATOM 676 C CA . LYS A 1 86 ? -9.769 -1.904 7.566 1.00 93.69 86 LYS A CA 1
ATOM 677 C C . LYS A 1 86 ? -8.345 -1.351 7.618 1.00 93.69 86 LYS A C 1
ATOM 679 O O . LYS A 1 86 ? -8.021 -0.502 6.790 1.00 93.69 86 LYS A O 1
ATOM 684 N N . ALA A 1 87 ? -7.539 -1.762 8.594 1.00 93.94 87 ALA A N 1
ATOM 685 C CA . ALA A 1 87 ? -6.145 -1.358 8.676 1.00 93.94 87 ALA A CA 1
ATOM 686 C C . ALA A 1 87 ? -5.411 -1.741 7.380 1.00 93.94 87 ALA A C 1
ATOM 688 O O . ALA A 1 87 ? -5.721 -2.772 6.779 1.00 93.94 87 ALA A O 1
ATOM 689 N N . ASP A 1 88 ? -4.463 -0.903 6.951 1.00 89.56 88 ASP A N 1
ATOM 690 C CA . ASP A 1 88 ? -3.625 -1.195 5.784 1.00 89.56 88 ASP A CA 1
ATOM 691 C C . ASP A 1 88 ? -2.927 -2.551 5.990 1.00 89.56 88 ASP A C 1
ATOM 693 O O . ASP A 1 88 ? -2.413 -2.835 7.077 1.00 89.56 88 ASP A O 1
ATOM 697 N N . GLU A 1 89 ? -2.914 -3.400 4.960 1.00 89.81 89 GLU A N 1
ATOM 698 C CA . GLU A 1 89 ? -2.290 -4.728 5.027 1.00 89.81 89 GLU A CA 1
ATOM 699 C C . GLU A 1 89 ? -0.821 -4.641 5.464 1.00 89.81 89 GLU A C 1
ATOM 701 O O . GLU A 1 89 ? -0.341 -5.517 6.185 1.00 89.81 89 GLU A O 1
ATOM 706 N N . VAL A 1 90 ? -0.135 -3.545 5.121 1.00 89.38 90 VAL A N 1
ATOM 707 C CA . VAL A 1 90 ? 1.264 -3.313 5.498 1.00 89.38 90 VAL A CA 1
ATOM 708 C C . VAL A 1 90 ? 1.469 -3.199 7.018 1.00 89.38 90 VAL A C 1
ATOM 710 O O . VAL A 1 90 ? 2.522 -3.595 7.510 1.00 89.38 90 VAL A O 1
ATOM 713 N N . ILE A 1 91 ? 0.474 -2.724 7.780 1.00 94.25 91 ILE A N 1
ATOM 714 C CA . ILE A 1 91 ? 0.574 -2.593 9.249 1.00 94.25 91 ILE A CA 1
ATOM 715 C C . ILE A 1 91 ? -0.101 -3.740 10.000 1.00 94.25 91 ILE A C 1
ATOM 717 O O . ILE A 1 91 ? 0.025 -3.854 11.218 1.00 94.25 91 ILE A O 1
ATOM 721 N N . LYS A 1 92 ? -0.846 -4.592 9.294 1.00 94.56 92 LYS A N 1
ATOM 722 C CA . LYS A 1 92 ? -1.774 -5.550 9.900 1.00 94.56 92 LYS A CA 1
ATOM 723 C C . LYS A 1 92 ? -1.088 -6.547 10.822 1.00 94.56 92 LYS A C 1
ATOM 725 O O . LYS A 1 92 ? -1.576 -6.801 11.917 1.00 94.56 92 LYS A O 1
ATOM 730 N N . THR A 1 93 ? 0.073 -7.055 10.412 1.00 95.44 93 THR A N 1
ATOM 731 C CA . THR A 1 93 ? 0.848 -7.999 11.229 1.00 95.44 93 THR A CA 1
ATOM 732 C C . THR A 1 93 ? 1.307 -7.355 12.540 1.00 95.44 93 THR A C 1
ATOM 734 O O . THR A 1 93 ? 1.162 -7.959 13.600 1.00 95.44 93 THR A O 1
ATOM 737 N N . GLU A 1 94 ? 1.830 -6.127 12.492 1.00 96.94 94 GLU A N 1
ATOM 738 C CA . GLU A 1 94 ? 2.289 -5.404 13.685 1.00 96.94 94 GLU A CA 1
ATOM 739 C C . GLU A 1 94 ? 1.117 -5.032 14.603 1.00 96.94 94 GLU A C 1
ATOM 741 O O . GLU A 1 94 ? 1.159 -5.307 15.804 1.00 96.94 94 GLU A O 1
ATOM 746 N N . LEU A 1 95 ? 0.025 -4.521 14.030 1.00 97.75 95 LEU A N 1
ATOM 747 C CA . LEU A 1 95 ? -1.212 -4.225 14.751 1.00 97.75 95 LEU A CA 1
ATOM 748 C C . LEU A 1 95 ? -1.754 -5.463 15.483 1.00 97.75 95 LEU A C 1
ATOM 750 O O . LEU A 1 95 ? -2.101 -5.384 16.662 1.00 97.75 95 LEU A O 1
ATOM 754 N N . GLU A 1 96 ? -1.808 -6.620 14.816 1.00 96.88 96 GLU A N 1
ATOM 755 C CA . GLU A 1 96 ? -2.251 -7.874 15.433 1.00 96.88 96 GLU A CA 1
ATOM 756 C C . GLU A 1 96 ? -1.346 -8.294 16.598 1.00 96.88 96 GLU A C 1
ATOM 758 O O . GLU A 1 96 ? -1.858 -8.717 17.638 1.00 96.88 96 GLU A O 1
ATOM 763 N N . GLN A 1 97 ? -0.023 -8.136 16.476 1.00 97.31 97 GLN A N 1
ATOM 764 C CA . GLN A 1 97 ? 0.902 -8.401 17.583 1.00 97.31 97 GLN A CA 1
ATOM 765 C C . GLN A 1 97 ? 0.659 -7.456 18.763 1.00 97.31 97 GLN A C 1
ATOM 767 O O . GLN A 1 97 ? 0.597 -7.913 19.907 1.00 97.31 97 GLN A O 1
ATOM 772 N N . ASN A 1 98 ? 0.452 -6.163 18.509 1.00 97.75 98 ASN A N 1
ATOM 773 C CA . ASN A 1 98 ? 0.166 -5.190 19.563 1.00 97.75 98 ASN A CA 1
ATOM 774 C C . ASN A 1 98 ? -1.151 -5.512 20.293 1.00 97.75 98 ASN A C 1
ATOM 776 O O . ASN A 1 98 ? -1.212 -5.411 21.521 1.00 97.75 98 ASN A O 1
ATOM 780 N N . ILE A 1 99 ? -2.175 -5.985 19.568 1.00 97.38 99 ILE A N 1
ATOM 781 C CA . ILE A 1 99 ? -3.432 -6.472 20.158 1.00 97.38 99 ILE A CA 1
ATOM 782 C C . ILE A 1 99 ? -3.184 -7.720 21.016 1.00 97.38 99 ILE A C 1
ATOM 784 O O . ILE A 1 99 ? -3.595 -7.742 22.172 1.00 97.38 99 ILE A O 1
ATOM 788 N N . ILE A 1 100 ? -2.503 -8.748 20.491 1.00 97.06 100 ILE A N 1
ATOM 789 C CA . ILE A 1 100 ? -2.216 -10.002 21.221 1.00 97.06 100 ILE A CA 1
ATOM 790 C C . ILE A 1 100 ? -1.404 -9.740 22.498 1.00 97.06 100 ILE A C 1
ATOM 792 O O . ILE A 1 100 ? -1.555 -10.445 23.497 1.00 97.06 100 ILE A O 1
ATOM 796 N N . HIS A 1 101 ? -0.541 -8.729 22.481 1.00 96.88 101 HIS A N 1
ATOM 797 C CA . HIS A 1 101 ? 0.282 -8.344 23.623 1.00 96.88 101 HIS A CA 1
ATOM 798 C C . HIS A 1 101 ? -0.384 -7.330 24.565 1.00 96.88 101 HIS A C 1
ATOM 800 O O . HIS A 1 101 ? 0.303 -6.772 25.421 1.00 96.88 101 HIS A O 1
ATOM 806 N N . ASP A 1 102 ? -1.702 -7.126 24.447 1.00 96.88 102 ASP A N 1
ATOM 807 C CA . ASP A 1 102 ? -2.509 -6.271 25.324 1.00 96.88 102 ASP A CA 1
ATOM 808 C C . ASP A 1 102 ? -1.949 -4.828 25.426 1.00 96.88 102 ASP A C 1
ATOM 810 O O . ASP A 1 102 ? -1.942 -4.215 26.496 1.00 96.88 102 ASP A O 1
ATOM 814 N N . GLN A 1 103 ? -1.438 -4.264 24.320 1.00 97.44 103 GLN A N 1
ATOM 815 C CA . GLN A 1 103 ? -0.802 -2.934 24.328 1.00 97.44 103 GLN A CA 1
ATOM 816 C C . GLN A 1 103 ? -1.794 -1.758 24.361 1.00 97.44 103 GLN A C 1
ATOM 818 O O . GLN A 1 103 ? -1.408 -0.616 24.656 1.00 97.44 103 GLN A O 1
ATOM 823 N N . TYR A 1 104 ? -3.073 -2.019 24.091 1.00 97.62 104 TYR A N 1
ATOM 824 C CA . TYR A 1 104 ? -4.132 -1.014 24.057 1.00 97.62 104 TYR A CA 1
ATOM 825 C C . TYR A 1 104 ? -5.020 -1.105 25.298 1.00 97.62 104 TYR A C 1
ATOM 827 O O . TYR A 1 104 ? -5.475 -2.178 25.678 1.00 97.62 104 TYR A O 1
ATOM 835 N N . ASP A 1 105 ? -5.280 0.049 25.906 1.00 95.25 105 ASP A N 1
ATOM 836 C CA . ASP A 1 105 ? -6.114 0.226 27.102 1.00 95.25 105 ASP A CA 1
ATOM 837 C C . ASP A 1 105 ? -7.364 1.080 26.824 1.00 95.25 105 ASP A C 1
ATOM 839 O O . ASP A 1 105 ? -8.098 1.427 27.745 1.00 95.25 105 ASP A O 1
ATOM 843 N N . SER A 1 106 ? -7.562 1.481 25.565 1.00 96.56 106 SER A N 1
ATOM 844 C CA . SER A 1 106 ? -8.663 2.337 25.128 1.00 96.56 106 SER A CA 1
ATOM 845 C C . SER A 1 106 ? -8.803 2.333 23.606 1.00 96.56 106 SER A C 1
ATOM 847 O O . SER A 1 106 ? -7.824 2.147 22.872 1.00 96.56 106 SER A O 1
ATOM 849 N N . VAL A 1 107 ? -10.015 2.620 23.116 1.00 97.00 107 VAL A N 1
ATOM 850 C CA . VAL A 1 107 ? -10.285 2.788 21.676 1.00 97.00 107 VAL A CA 1
ATOM 851 C C . VAL A 1 107 ? -9.448 3.917 21.085 1.00 97.00 107 VAL A C 1
ATOM 853 O O . VAL A 1 107 ? -8.893 3.770 20.001 1.00 97.00 107 VAL A O 1
ATOM 856 N N . GLN A 1 108 ? -9.294 5.033 21.798 1.00 96.25 108 GLN A N 1
ATOM 857 C CA . GLN A 1 108 ? -8.557 6.192 21.294 1.00 96.25 108 GLN A CA 1
ATOM 858 C C . GLN A 1 108 ? -7.076 5.870 21.080 1.00 96.25 108 GLN A C 1
ATOM 860 O O . GLN A 1 108 ? -6.504 6.305 20.082 1.00 96.25 108 GLN A O 1
ATOM 865 N N . LYS A 1 109 ? -6.460 5.092 21.981 1.00 97.44 109 LYS A N 1
ATOM 866 C CA . LYS A 1 109 ? -5.066 4.661 21.830 1.00 97.44 109 LYS A CA 1
ATOM 867 C C . LYS A 1 109 ? -4.894 3.722 20.638 1.00 97.44 109 LYS A C 1
ATOM 869 O O . LYS A 1 109 ? -3.975 3.939 19.860 1.00 97.44 109 LYS A O 1
ATOM 874 N N . LEU A 1 110 ? -5.798 2.753 20.461 1.00 98.12 110 LEU A N 1
ATOM 875 C CA . LEU A 1 110 ? -5.808 1.872 19.287 1.00 98.12 110 LEU A CA 1
ATOM 876 C C . LEU A 1 110 ? -5.919 2.674 17.983 1.00 98.12 110 LEU A C 1
ATOM 878 O O . LEU A 1 110 ? -5.107 2.501 17.082 1.00 98.12 110 LEU A O 1
ATOM 882 N N . LEU A 1 111 ? -6.916 3.560 17.877 1.00 97.69 111 LEU A N 1
ATOM 883 C CA . LEU A 1 111 ? -7.155 4.338 16.657 1.00 97.69 111 LEU A CA 1
ATOM 884 C C . LEU A 1 111 ? -5.972 5.242 16.314 1.00 97.69 111 LEU A C 1
ATOM 886 O O . LEU A 1 111 ? -5.586 5.336 15.150 1.00 97.69 111 LEU A O 1
ATOM 890 N N . LYS A 1 112 ? -5.392 5.885 17.330 1.00 97.31 112 LYS A N 1
ATOM 891 C CA . LYS A 1 112 ? -4.219 6.737 17.164 1.00 97.31 112 LYS A CA 1
ATOM 892 C C . LYS A 1 112 ? -3.008 5.936 16.681 1.00 97.31 112 LYS A C 1
ATOM 894 O O . LYS A 1 112 ? -2.323 6.379 15.770 1.00 97.31 112 LYS A O 1
ATOM 899 N N . ASP A 1 113 ? -2.764 4.769 17.264 1.00 97.69 113 ASP A N 1
ATOM 900 C CA . ASP A 1 113 ? -1.634 3.922 16.883 1.00 97.69 113 ASP A CA 1
ATOM 901 C C . ASP A 1 113 ? -1.799 3.356 15.465 1.00 97.69 113 ASP A C 1
ATOM 903 O O . ASP A 1 113 ? -0.855 3.369 14.685 1.00 97.69 113 ASP A O 1
ATOM 907 N N . ILE A 1 114 ? -3.018 2.959 15.071 1.00 96.75 114 ILE A N 1
ATOM 908 C CA . ILE A 1 114 ? -3.327 2.582 13.680 1.00 96.75 114 ILE A CA 1
ATOM 909 C C . ILE A 1 114 ? -2.994 3.730 12.721 1.00 96.75 114 ILE A C 1
ATOM 911 O O . ILE A 1 114 ? -2.384 3.500 11.676 1.00 96.75 114 ILE A O 1
ATOM 915 N N . GLU A 1 115 ? -3.381 4.963 13.057 1.00 92.75 115 GLU A N 1
ATOM 916 C CA . GLU A 1 115 ? -3.064 6.141 12.245 1.00 92.75 115 GLU A CA 1
ATOM 917 C C . GLU A 1 115 ? -1.548 6.384 12.162 1.00 92.75 115 GLU A C 1
ATOM 919 O O . GLU A 1 115 ? -1.022 6.556 11.062 1.00 92.75 115 GLU A O 1
ATOM 924 N N . GLU A 1 116 ? -0.838 6.346 13.292 1.00 93.88 116 GLU A N 1
ATOM 925 C CA . GLU A 1 116 ? 0.616 6.545 13.361 1.00 93.88 116 GLU A CA 1
ATOM 926 C C . GLU A 1 116 ? 1.382 5.457 12.590 1.00 93.88 116 GLU A C 1
ATOM 928 O O . GLU A 1 116 ? 2.251 5.788 11.778 1.00 93.88 116 GLU A O 1
ATOM 933 N N . MET A 1 117 ? 1.018 4.180 12.758 1.00 94.06 117 MET A N 1
ATOM 934 C CA . MET A 1 117 ? 1.582 3.063 11.992 1.00 94.06 117 MET A CA 1
ATOM 935 C C . MET A 1 117 ? 1.321 3.231 10.494 1.00 94.06 117 MET A C 1
ATOM 937 O O . MET A 1 117 ? 2.244 3.086 9.696 1.00 94.06 117 MET A O 1
ATOM 941 N N . THR A 1 118 ? 0.095 3.595 10.098 1.00 89.88 118 THR A N 1
ATOM 942 C CA . THR A 1 118 ? -0.260 3.789 8.679 1.00 89.88 118 THR A CA 1
ATOM 943 C C . THR A 1 118 ? 0.553 4.922 8.052 1.00 89.88 118 THR A C 1
ATOM 945 O O . THR A 1 118 ? 1.050 4.788 6.937 1.00 89.88 118 THR A O 1
ATOM 948 N N . ILE A 1 119 ? 0.716 6.045 8.760 1.00 86.25 119 ILE A N 1
ATOM 949 C CA . ILE A 1 119 ? 1.544 7.165 8.292 1.00 86.25 119 ILE A CA 1
ATOM 950 C C . ILE A 1 119 ? 3.002 6.726 8.162 1.00 86.25 119 ILE A C 1
ATOM 952 O O . ILE A 1 119 ? 3.619 6.970 7.125 1.00 86.25 119 ILE A O 1
ATOM 956 N N . SER A 1 120 ? 3.540 6.069 9.192 1.00 87.44 120 SER A N 1
ATOM 957 C CA . SER A 1 120 ? 4.928 5.597 9.219 1.00 87.44 120 SER A CA 1
ATOM 958 C C . SER A 1 120 ? 5.227 4.631 8.073 1.00 87.44 120 SER A C 1
ATOM 960 O O . SER A 1 120 ? 6.270 4.740 7.429 1.00 87.44 120 SER A O 1
ATOM 962 N N . ALA A 1 121 ? 4.280 3.743 7.774 1.00 88.38 121 ALA A N 1
ATOM 963 C CA . ALA A 1 121 ? 4.401 2.739 6.729 1.00 88.38 121 ALA A CA 1
ATOM 964 C C . ALA A 1 121 ? 4.071 3.255 5.313 1.00 88.38 121 ALA A C 1
ATOM 966 O O . ALA A 1 121 ? 4.100 2.495 4.345 1.00 88.38 121 ALA A O 1
ATOM 967 N N . GLY A 1 122 ? 3.803 4.555 5.176 1.00 89.31 122 GLY A N 1
ATOM 968 C CA . GLY A 1 122 ? 3.533 5.205 3.902 1.00 89.31 122 GLY A CA 1
ATOM 969 C C . GLY A 1 122 ? 2.056 5.139 3.541 1.00 89.31 122 GLY A C 1
ATOM 970 O O . GLY A 1 122 ? 1.614 4.243 2.823 1.00 89.31 122 GLY A O 1
ATOM 971 N N . LYS A 1 123 ? 1.307 6.123 4.050 1.00 86.88 123 LYS A N 1
ATOM 972 C CA . LYS A 1 123 ? -0.141 6.283 3.853 1.00 86.88 123 LYS A CA 1
ATOM 973 C C . LYS A 1 123 ? -0.529 6.572 2.402 1.00 86.88 123 LYS A C 1
ATOM 975 O O . LYS A 1 123 ? -1.653 6.275 2.006 1.00 86.88 123 LYS A O 1
ATOM 980 N N . TYR A 1 124 ? 0.350 7.217 1.646 1.00 91.06 124 TYR A N 1
ATOM 981 C CA . TYR A 1 124 ? 0.085 7.623 0.272 1.00 91.06 124 TYR A CA 1
ATOM 982 C C . TYR A 1 124 ? 0.821 6.698 -0.687 1.00 91.06 124 TYR A C 1
ATOM 984 O O . TYR A 1 124 ? 1.954 6.298 -0.421 1.00 91.06 124 TYR A O 1
ATOM 992 N N . THR A 1 125 ? 0.172 6.378 -1.800 1.00 92.56 125 THR A N 1
ATOM 993 C CA . THR A 1 125 ? 0.728 5.547 -2.865 1.00 92.56 125 THR A CA 1
ATOM 994 C C . THR A 1 125 ? 0.683 6.307 -4.180 1.00 92.56 125 THR A C 1
ATOM 996 O O . THR A 1 125 ? -0.358 6.870 -4.519 1.00 92.56 125 THR A O 1
ATOM 999 N N . GLU A 1 126 ? 1.781 6.290 -4.922 1.00 96.12 126 GLU A N 1
ATOM 1000 C CA . GLU A 1 126 ? 1.867 6.841 -6.275 1.00 96.12 126 GLU A CA 1
ATOM 1001 C C . GLU A 1 126 ? 2.502 5.801 -7.205 1.00 96.12 126 GLU A C 1
ATOM 1003 O O . GLU A 1 126 ? 3.393 5.059 -6.785 1.00 96.12 126 GLU A O 1
ATOM 1008 N N . SER A 1 127 ? 2.044 5.754 -8.455 1.00 97.88 127 SER A N 1
ATOM 1009 C CA . SER A 1 127 ? 2.565 4.856 -9.489 1.00 97.88 127 SER A CA 1
ATOM 1010 C C . SER A 1 127 ? 3.099 5.674 -10.660 1.00 97.88 127 SER A C 1
ATOM 1012 O O . SER A 1 127 ? 2.462 6.643 -11.092 1.00 97.88 127 SER A O 1
ATOM 1014 N N . PHE A 1 128 ? 4.277 5.285 -11.149 1.00 98.56 128 PHE A N 1
ATOM 1015 C CA . PHE A 1 128 ? 4.943 5.907 -12.290 1.00 98.56 128 PHE A CA 1
ATOM 1016 C C . PHE A 1 128 ? 5.146 4.891 -13.407 1.00 98.56 128 PHE A C 1
ATOM 1018 O O . PHE A 1 128 ? 5.745 3.845 -13.174 1.00 98.56 128 PHE A O 1
ATOM 1025 N N . TYR A 1 129 ? 4.698 5.220 -14.612 1.00 98.56 129 TYR A N 1
ATOM 1026 C CA . TYR A 1 129 ? 4.688 4.338 -15.773 1.00 98.56 129 TYR A CA 1
ATOM 1027 C C . TYR A 1 129 ? 5.730 4.757 -16.799 1.00 98.56 129 TYR A C 1
ATOM 1029 O O . TYR A 1 129 ? 5.946 5.948 -17.021 1.00 98.56 129 TYR A O 1
ATOM 1037 N N . PHE A 1 130 ? 6.350 3.783 -17.448 1.00 98.44 130 PHE A N 1
ATOM 1038 C CA . PHE A 1 130 ? 7.315 4.000 -18.521 1.00 98.44 130 PHE A CA 1
ATOM 1039 C C . PHE A 1 130 ? 7.207 2.880 -19.566 1.00 98.44 130 PHE A C 1
ATOM 1041 O O . PHE A 1 130 ? 6.802 1.759 -19.234 1.00 98.44 130 PHE A O 1
ATOM 1048 N N . PRO A 1 131 ? 7.518 3.161 -20.843 1.00 97.31 131 PRO A N 1
ATOM 1049 C CA . PRO A 1 131 ? 7.462 2.151 -21.891 1.00 97.31 131 PRO A CA 1
ATOM 1050 C C . PRO A 1 131 ? 8.538 1.078 -21.688 1.00 97.31 131 PRO A C 1
ATOM 1052 O O . PRO A 1 131 ? 9.625 1.346 -21.174 1.00 97.31 131 PRO A O 1
ATOM 1055 N N . LEU A 1 132 ? 8.219 -0.143 -22.114 1.00 97.50 132 LEU A N 1
ATOM 1056 C CA . LEU A 1 132 ? 9.134 -1.283 -22.131 1.00 97.50 132 LEU A CA 1
ATOM 1057 C C . LEU A 1 132 ? 9.619 -1.541 -23.553 1.00 97.50 132 LEU A C 1
ATOM 1059 O O . LEU A 1 132 ? 8.862 -1.365 -24.510 1.00 97.50 132 LEU A O 1
ATOM 1063 N N . LYS A 1 133 ? 10.845 -2.047 -23.675 1.00 96.38 133 LYS A N 1
ATOM 1064 C CA . LYS A 1 133 ? 11.373 -2.595 -24.924 1.00 96.38 133 LYS A CA 1
ATOM 1065 C C . LYS A 1 133 ? 11.714 -4.069 -24.735 1.00 96.38 133 LYS A C 1
ATOM 1067 O O . LYS A 1 133 ? 12.437 -4.407 -23.807 1.00 96.38 133 LYS A O 1
ATOM 1072 N N . GLY A 1 134 ? 11.189 -4.933 -25.601 1.00 96.31 134 GLY A N 1
ATOM 1073 C CA . GLY A 1 134 ? 11.475 -6.367 -25.586 1.00 96.31 134 GLY A CA 1
ATOM 1074 C C . GLY A 1 134 ? 12.386 -6.768 -26.739 1.00 96.31 134 GLY A C 1
ATOM 1075 O O . GLY A 1 134 ? 12.160 -6.330 -27.868 1.00 96.31 134 GLY A O 1
ATOM 1076 N N . MET A 1 135 ? 13.372 -7.613 -26.460 1.00 96.19 135 MET A N 1
ATOM 1077 C CA . MET A 1 135 ? 14.230 -8.260 -27.452 1.00 96.19 135 MET A CA 1
ATOM 1078 C C . MET A 1 135 ? 14.128 -9.772 -27.256 1.00 96.19 135 MET A C 1
ATOM 1080 O O . MET A 1 135 ? 14.357 -10.246 -26.146 1.00 96.19 135 MET A O 1
ATOM 1084 N N . LEU A 1 136 ? 13.763 -10.510 -28.301 1.00 94.88 136 LEU A N 1
ATOM 1085 C CA . LEU A 1 136 ? 13.660 -11.968 -28.263 1.00 94.88 136 LEU A CA 1
ATOM 1086 C C . LEU A 1 136 ? 14.847 -12.583 -29.003 1.00 94.88 136 LEU A C 1
ATOM 1088 O O . LEU A 1 136 ? 15.116 -12.208 -30.145 1.00 94.88 136 LEU A O 1
ATOM 1092 N N . ASP A 1 137 ? 15.531 -13.503 -28.335 1.00 92.56 137 ASP A N 1
ATOM 1093 C CA . ASP A 1 137 ? 16.526 -14.405 -28.911 1.00 92.56 137 ASP A CA 1
ATOM 1094 C C . ASP A 1 137 ? 15.867 -15.787 -29.049 1.00 92.56 137 ASP A C 1
ATOM 1096 O O . ASP A 1 137 ? 15.541 -16.414 -28.042 1.00 92.56 137 ASP A O 1
ATOM 1100 N N . GLU A 1 138 ? 15.546 -16.207 -30.275 1.00 86.00 138 GLU A N 1
ATOM 1101 C CA . GLU A 1 138 ? 14.785 -17.442 -30.508 1.00 86.00 138 GLU A CA 1
ATOM 1102 C C . GLU A 1 138 ? 15.659 -18.691 -30.350 1.00 86.00 138 GLU A C 1
ATOM 1104 O O . GLU A 1 138 ? 16.794 -18.750 -30.831 1.00 86.00 138 GLU A O 1
ATOM 1109 N N . ASP A 1 139 ? 15.097 -19.737 -29.742 1.00 72.81 139 ASP A N 1
ATOM 1110 C CA . ASP A 1 139 ? 15.753 -21.042 -29.681 1.00 72.81 139 ASP A CA 1
ATOM 1111 C C . ASP A 1 139 ? 15.743 -21.699 -31.074 1.00 72.81 139 ASP A C 1
ATOM 1113 O O . ASP A 1 139 ? 14.765 -22.326 -31.495 1.00 72.81 139 ASP A O 1
ATOM 1117 N N . ASP A 1 140 ? 16.848 -21.572 -31.814 1.00 65.00 140 ASP A N 1
ATOM 1118 C CA . ASP A 1 140 ? 16.988 -22.184 -33.138 1.00 65.00 140 ASP A CA 1
ATOM 1119 C C . ASP A 1 140 ? 17.138 -23.719 -33.026 1.00 65.00 140 ASP A C 1
ATOM 1121 O O . ASP A 1 140 ? 18.234 -24.275 -32.906 1.00 65.00 140 ASP A O 1
ATOM 1125 N N . GLU A 1 141 ? 16.015 -24.447 -33.065 1.00 56.16 141 GLU A N 1
ATOM 1126 C CA . GLU A 1 141 ? 16.001 -25.905 -33.284 1.00 56.16 141 GLU A CA 1
ATOM 1127 C C . GLU A 1 141 ? 16.235 -26.285 -34.773 1.00 56.16 141 GLU A C 1
ATOM 1129 O O . GLU A 1 141 ? 16.169 -27.467 -35.142 1.00 56.16 141 GLU A O 1
ATOM 1134 N N . GLY A 1 142 ? 16.501 -25.309 -35.653 1.00 53.16 142 GLY A N 1
ATOM 1135 C CA . GLY A 1 142 ? 16.703 -25.469 -37.091 1.00 53.16 142 GLY A CA 1
ATOM 1136 C C . GLY A 1 142 ? 18.148 -25.785 -37.489 1.00 53.16 142 GLY A C 1
ATOM 1137 O O . GLY A 1 142 ? 19.119 -25.306 -36.919 1.00 53.16 142 GLY A O 1
ATOM 1138 N N . GLU A 1 143 ? 18.320 -26.657 -38.484 1.00 51.72 143 GLU A N 1
ATOM 1139 C CA . GLU A 1 143 ? 19.639 -27.094 -38.949 1.00 51.72 143 GLU A CA 1
ATOM 1140 C C . GLU A 1 143 ? 20.506 -25.945 -39.490 1.00 51.72 143 GLU A C 1
ATOM 1142 O O . GLU A 1 143 ? 20.133 -25.309 -40.468 1.00 51.72 143 GLU A O 1
ATOM 1147 N N . GLU A 1 144 ? 21.717 -25.829 -38.931 1.00 57.91 144 GLU A N 1
ATOM 1148 C CA . GLU A 1 144 ? 22.952 -25.325 -39.553 1.00 57.91 144 GLU A CA 1
ATOM 1149 C C . GLU A 1 144 ? 22.799 -23.993 -40.338 1.00 57.91 144 GLU A C 1
ATOM 1151 O O . GLU A 1 144 ? 22.376 -23.979 -41.492 1.00 57.91 144 GLU A O 1
ATOM 1156 N N . TYR A 1 145 ? 23.327 -22.906 -39.748 1.00 51.59 145 TYR A N 1
ATOM 1157 C CA . TYR A 1 145 ? 23.746 -21.629 -40.370 1.00 51.59 145 TYR A CA 1
ATOM 1158 C C . TYR A 1 145 ? 22.777 -20.422 -40.321 1.00 51.59 145 TYR A C 1
ATOM 1160 O O . TYR A 1 145 ? 22.394 -19.928 -41.373 1.00 51.59 145 TYR A O 1
ATOM 1168 N N . GLU A 1 146 ? 22.544 -19.835 -39.143 1.00 53.12 146 GLU A N 1
ATOM 1169 C CA . GLU A 1 146 ? 22.868 -18.441 -38.742 1.00 53.12 146 GLU A CA 1
ATOM 1170 C C . GLU A 1 146 ? 22.419 -18.283 -37.276 1.00 53.12 146 GLU A C 1
ATOM 1172 O O . GLU A 1 146 ? 21.329 -18.711 -36.943 1.00 53.12 146 GLU A O 1
ATOM 1177 N N . TYR A 1 147 ? 23.251 -17.740 -36.376 1.00 54.84 147 TYR A N 1
ATOM 1178 C CA . TYR A 1 147 ? 22.712 -17.252 -35.098 1.00 54.84 147 TYR A CA 1
ATOM 1179 C C . TYR A 1 147 ? 21.842 -16.049 -35.466 1.00 54.84 147 TYR A C 1
ATOM 1181 O O . TYR A 1 147 ? 22.412 -15.034 -35.883 1.00 54.84 147 TYR A O 1
ATOM 1189 N N . ASP A 1 148 ? 20.518 -16.167 -35.394 1.00 62.97 148 ASP A N 1
ATOM 1190 C CA . ASP A 1 148 ? 19.654 -15.004 -35.571 1.00 62.97 148 ASP A CA 1
ATOM 1191 C C . ASP A 1 148 ? 19.958 -14.006 -34.443 1.00 62.97 148 ASP A C 1
ATOM 1193 O O . ASP A 1 148 ? 20.079 -14.368 -33.276 1.00 62.97 148 ASP A O 1
ATOM 1197 N N . GLU A 1 149 ? 20.212 -12.743 -34.801 1.00 79.06 149 GLU A N 1
ATOM 1198 C CA . GLU A 1 149 ? 20.436 -11.705 -33.793 1.00 79.06 149 GLU A CA 1
ATOM 1199 C C . GLU A 1 149 ? 19.113 -11.424 -33.062 1.00 79.06 149 GLU A C 1
ATOM 1201 O O . GLU A 1 149 ? 18.071 -11.365 -33.728 1.00 79.06 149 GLU A O 1
ATOM 1206 N N . PRO A 1 150 ? 19.138 -11.170 -31.736 1.00 85.88 150 PRO A N 1
ATOM 1207 C CA . PRO A 1 150 ? 17.931 -10.838 -30.997 1.00 85.88 150 PRO A CA 1
ATOM 1208 C C . PRO A 1 150 ? 17.175 -9.691 -31.664 1.00 85.88 150 PRO A C 1
ATOM 1210 O O . PRO A 1 150 ? 17.764 -8.658 -32.010 1.00 85.88 150 PRO A O 1
ATOM 1213 N N . TYR A 1 151 ? 15.866 -9.852 -31.832 1.00 91.06 151 TYR A N 1
ATOM 1214 C CA . TYR A 1 151 ? 15.040 -8.889 -32.553 1.00 91.06 151 TYR A CA 1
ATOM 1215 C C . TYR A 1 151 ? 13.967 -8.267 -31.661 1.00 91.06 151 TYR A C 1
ATOM 1217 O O . TYR A 1 151 ? 13.523 -8.833 -30.665 1.00 91.06 151 TYR A O 1
ATOM 1225 N N . GLU A 1 152 ? 13.555 -7.053 -32.022 1.00 94.56 152 GLU A N 1
ATOM 1226 C CA . GLU A 1 152 ? 12.592 -6.282 -31.241 1.00 94.56 152 GLU A CA 1
ATOM 1227 C C . GLU A 1 152 ? 11.168 -6.828 -31.399 1.00 94.56 152 GLU A C 1
ATOM 1229 O O . GLU A 1 152 ? 10.670 -6.992 -32.518 1.00 94.56 152 GLU A O 1
ATOM 1234 N N . ILE A 1 153 ? 10.495 -7.050 -30.271 1.00 94.94 153 ILE A N 1
ATOM 1235 C CA . ILE A 1 153 ? 9.109 -7.521 -30.217 1.00 94.94 153 ILE A CA 1
ATOM 1236 C C . ILE A 1 153 ? 8.133 -6.399 -29.851 1.00 94.94 153 ILE A C 1
ATOM 1238 O O . ILE A 1 153 ? 8.460 -5.433 -29.162 1.00 94.94 153 ILE A O 1
ATOM 1242 N N . GLY A 1 154 ? 6.889 -6.544 -30.308 1.00 94.75 154 GLY A N 1
ATOM 1243 C CA . GLY A 1 154 ? 5.818 -5.597 -30.007 1.00 94.75 154 GLY A CA 1
ATOM 1244 C C . GLY A 1 154 ? 5.224 -5.773 -28.608 1.00 94.75 154 GLY A C 1
ATOM 1245 O O . GLY A 1 154 ? 5.288 -6.847 -28.007 1.00 94.75 154 GLY A O 1
ATOM 1246 N N . ASN A 1 155 ? 4.548 -4.730 -28.122 1.00 95.69 155 ASN A N 1
ATOM 1247 C CA . ASN A 1 155 ? 3.937 -4.727 -26.792 1.00 95.69 155 ASN A CA 1
ATOM 1248 C C . ASN A 1 155 ? 2.918 -5.863 -26.584 1.00 95.69 155 ASN A C 1
ATOM 1250 O O . ASN A 1 155 ? 2.882 -6.454 -25.514 1.00 95.69 155 ASN A O 1
ATOM 1254 N N . SER A 1 156 ? 2.166 -6.250 -27.621 1.00 95.06 156 SER A N 1
ATOM 1255 C CA . SER A 1 156 ? 1.228 -7.379 -27.542 1.00 95.06 156 SER A CA 1
ATOM 1256 C C . SER A 1 156 ? 1.895 -8.700 -27.141 1.00 95.06 156 SER A C 1
ATOM 1258 O O . SER A 1 156 ? 1.258 -9.528 -26.499 1.00 95.06 156 SER A O 1
ATOM 1260 N N . PHE A 1 157 ? 3.163 -8.901 -27.520 1.00 95.94 157 PHE A N 1
ATOM 1261 C CA . PHE A 1 157 ? 3.941 -10.079 -27.131 1.00 95.94 157 PHE A CA 1
ATOM 1262 C C . PHE A 1 157 ? 4.452 -9.948 -25.691 1.00 95.94 157 PHE A C 1
ATOM 1264 O O . PHE A 1 157 ? 4.348 -10.881 -24.902 1.00 95.94 157 PHE A O 1
ATOM 1271 N N . LEU A 1 158 ? 4.930 -8.764 -25.293 1.00 96.88 158 LEU A N 1
ATOM 1272 C CA . LEU A 1 158 ? 5.254 -8.502 -23.884 1.00 96.88 158 LEU A CA 1
ATOM 1273 C C . LEU A 1 158 ? 4.033 -8.745 -22.984 1.00 96.88 158 LEU A C 1
ATOM 1275 O O . LEU A 1 158 ? 4.135 -9.372 -21.934 1.00 96.88 158 LEU A O 1
ATOM 1279 N N . HIS A 1 159 ? 2.855 -8.303 -23.422 1.00 97.06 159 HIS A N 1
ATOM 1280 C CA . HIS A 1 159 ? 1.598 -8.486 -22.708 1.00 97.06 159 HIS A CA 1
ATOM 1281 C C . HIS A 1 159 ? 1.223 -9.963 -22.529 1.00 97.06 159 HIS A C 1
ATOM 1283 O O . HIS A 1 159 ? 0.774 -10.340 -21.438 1.00 97.06 159 HIS A O 1
ATOM 1289 N N . SER A 1 160 ? 1.453 -10.829 -23.526 1.00 96.50 160 SER A N 1
ATOM 1290 C CA . SER A 1 160 ? 1.195 -12.268 -23.370 1.00 96.50 160 SER A CA 1
ATOM 1291 C C . SER A 1 160 ? 2.063 -12.910 -22.286 1.00 96.50 160 SER A C 1
ATOM 1293 O O . SER A 1 160 ? 1.557 -13.786 -21.588 1.00 96.50 160 SER A O 1
ATOM 1295 N N . TYR A 1 161 ? 3.280 -12.395 -22.076 1.00 96.69 161 TYR A N 1
ATOM 1296 C CA . TYR A 1 161 ? 4.246 -12.845 -21.063 1.00 96.69 161 TYR A CA 1
ATOM 1297 C C . TYR A 1 161 ? 4.296 -11.972 -19.798 1.00 96.69 161 TYR A C 1
ATOM 1299 O O . TYR A 1 161 ? 5.249 -12.009 -19.020 1.00 96.69 161 TYR A O 1
ATOM 1307 N N . ARG A 1 162 ? 3.265 -11.155 -19.548 1.00 97.56 162 ARG A N 1
ATOM 1308 C CA . ARG A 1 162 ? 3.253 -10.197 -18.425 1.00 97.56 162 ARG A CA 1
ATOM 1309 C C . ARG A 1 162 ? 3.448 -10.829 -17.045 1.00 97.56 162 ARG A C 1
ATOM 1311 O O . ARG A 1 162 ? 3.913 -10.149 -16.134 1.00 97.56 162 ARG A O 1
ATOM 1318 N N . TYR A 1 163 ? 3.056 -12.090 -16.856 1.00 96.75 163 TYR A N 1
ATOM 1319 C CA . TYR A 1 163 ? 3.197 -12.768 -15.566 1.00 96.75 163 TYR A CA 1
ATOM 1320 C C . TYR A 1 163 ? 4.640 -13.204 -15.323 1.00 96.75 163 TYR A C 1
ATOM 1322 O O . TYR A 1 163 ? 5.157 -12.985 -14.232 1.00 96.75 163 TYR A O 1
ATOM 1330 N N . GLU A 1 164 ? 5.281 -13.751 -16.349 1.00 97.69 164 GLU A N 1
ATOM 1331 C CA . GLU A 1 164 ? 6.680 -14.163 -16.388 1.00 97.69 164 GLU A CA 1
ATOM 1332 C C . GLU A 1 164 ? 7.593 -12.946 -16.231 1.00 97.69 164 GLU A C 1
ATOM 1334 O O . GLU A 1 164 ? 8.495 -12.950 -15.396 1.00 97.69 164 GLU A O 1
ATOM 1339 N N . ILE A 1 165 ? 7.291 -11.860 -16.952 1.00 97.88 165 ILE A N 1
ATOM 1340 C CA . ILE A 1 165 ? 8.011 -10.592 -16.817 1.00 97.88 165 ILE A CA 1
ATOM 1341 C C . ILE A 1 165 ? 7.865 -10.054 -15.394 1.00 97.88 165 ILE A C 1
ATOM 1343 O O . ILE A 1 165 ? 8.864 -9.700 -14.774 1.00 97.88 165 ILE A O 1
ATOM 1347 N N . ARG A 1 166 ? 6.649 -10.024 -14.832 1.00 97.62 166 ARG A N 1
ATOM 1348 C CA . ARG A 1 166 ? 6.454 -9.544 -13.458 1.00 97.62 166 ARG A CA 1
ATOM 1349 C C . ARG A 1 166 ? 7.214 -10.386 -12.432 1.00 97.62 166 ARG A C 1
ATOM 1351 O O . ARG A 1 166 ? 7.862 -9.806 -11.566 1.00 97.62 166 ARG A O 1
ATOM 1358 N N . ASP A 1 167 ? 7.161 -11.713 -12.539 1.00 96.38 167 ASP A N 1
ATOM 1359 C CA . ASP A 1 167 ? 7.899 -12.620 -11.648 1.00 96.38 167 ASP A CA 1
ATOM 1360 C C . ASP A 1 167 ? 9.414 -12.396 -11.754 1.00 96.38 167 ASP A C 1
ATOM 1362 O O . ASP A 1 167 ? 10.104 -12.323 -10.736 1.00 96.38 167 ASP A O 1
ATOM 1366 N N . ALA A 1 168 ? 9.929 -12.186 -12.971 1.00 96.75 168 ALA A N 1
ATOM 1367 C CA . ALA A 1 168 ? 11.329 -11.848 -13.190 1.00 96.75 168 ALA A CA 1
ATOM 1368 C C . ALA A 1 168 ? 11.712 -10.529 -12.501 1.00 96.75 168 ALA A C 1
ATOM 1370 O O . ALA A 1 168 ? 12.722 -10.491 -11.798 1.00 96.75 168 ALA A O 1
ATOM 1371 N N . VAL A 1 169 ? 10.899 -9.471 -12.630 1.00 96.38 169 VAL A N 1
ATOM 1372 C CA . VAL A 1 169 ? 11.145 -8.180 -11.955 1.00 96.38 169 VAL A CA 1
ATOM 1373 C C . VAL A 1 169 ? 11.124 -8.331 -10.432 1.00 96.38 169 VAL A C 1
ATOM 1375 O O . VAL A 1 169 ? 12.030 -7.848 -9.751 1.00 96.38 169 VAL A O 1
ATOM 1378 N N . GLU A 1 170 ? 10.116 -9.016 -9.887 1.00 94.06 170 GLU A N 1
ATOM 1379 C CA . GLU A 1 170 ? 9.967 -9.236 -8.443 1.00 94.06 170 GLU A CA 1
ATOM 1380 C C . GLU A 1 170 ? 11.149 -10.025 -7.868 1.00 94.06 170 GLU A C 1
ATOM 1382 O O . GLU A 1 170 ? 11.732 -9.631 -6.852 1.00 94.06 170 GLU A O 1
ATOM 1387 N N . ARG A 1 171 ? 11.546 -11.110 -8.542 1.00 93.00 171 ARG A N 1
ATOM 1388 C CA . ARG A 1 171 ? 12.701 -11.921 -8.156 1.00 93.00 171 ARG A CA 1
ATOM 1389 C C . ARG A 1 171 ? 13.980 -11.105 -8.180 1.00 93.00 171 ARG A C 1
ATOM 1391 O O . ARG A 1 171 ? 14.736 -11.148 -7.212 1.00 93.00 171 ARG A O 1
ATOM 1398 N N . ASP A 1 172 ? 14.200 -10.355 -9.253 1.00 92.31 172 ASP A N 1
ATOM 1399 C CA . ASP A 1 172 ? 15.434 -9.607 -9.426 1.00 92.31 172 ASP A CA 1
ATOM 1400 C C . ASP A 1 172 ? 15.623 -8.534 -8.361 1.00 92.31 172 ASP A C 1
ATOM 1402 O O . AS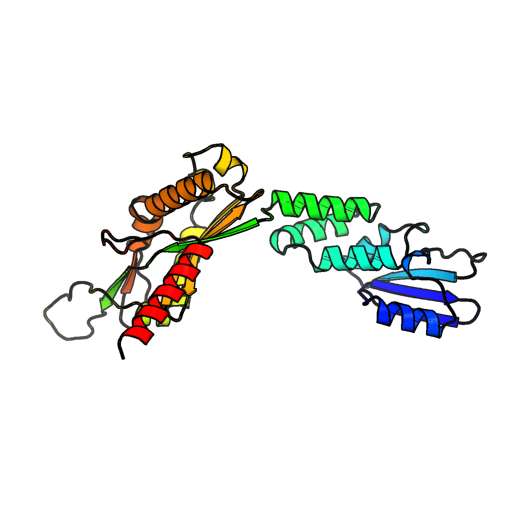P A 1 172 ? 16.712 -8.328 -7.831 1.00 92.31 172 ASP A O 1
ATOM 1406 N N . GLN A 1 173 ? 14.525 -7.871 -8.016 1.00 90.44 173 GLN A N 1
ATOM 1407 C CA . GLN A 1 173 ? 14.523 -6.811 -7.027 1.00 90.44 173 GLN A CA 1
ATOM 1408 C C . GLN A 1 173 ? 14.627 -7.335 -5.595 1.00 90.44 173 GLN A C 1
ATOM 1410 O O . GLN A 1 173 ? 15.151 -6.634 -4.733 1.00 90.44 173 GLN A O 1
ATOM 1415 N N . SER A 1 174 ? 14.162 -8.561 -5.330 1.00 86.00 174 SER A N 1
ATOM 1416 C CA . SER A 1 174 ? 14.242 -9.174 -3.998 1.00 86.00 174 SER A CA 1
ATOM 1417 C C . SER A 1 174 ? 15.679 -9.377 -3.499 1.00 86.00 174 SER A C 1
ATOM 1419 O O . SER A 1 174 ? 15.906 -9.414 -2.289 1.00 86.00 174 SER A O 1
ATOM 1421 N N . ASP A 1 175 ? 16.644 -9.452 -4.421 1.00 79.56 175 ASP A N 1
ATOM 1422 C CA . ASP A 1 175 ? 18.075 -9.553 -4.125 1.00 79.56 175 ASP A CA 1
ATOM 1423 C C . ASP A 1 175 ? 18.744 -8.181 -3.887 1.00 79.56 175 ASP A C 1
ATOM 1425 O O . ASP A 1 175 ? 19.922 -8.116 -3.519 1.00 79.56 175 ASP A O 1
ATOM 1429 N N . ILE A 1 176 ? 18.014 -7.077 -4.082 1.00 81.88 176 ILE A N 1
ATOM 1430 C CA . ILE A 1 176 ? 18.527 -5.710 -3.958 1.00 81.88 176 ILE A CA 1
ATOM 1431 C C . ILE A 1 176 ? 18.144 -5.136 -2.589 1.00 81.88 176 ILE A C 1
ATOM 1433 O O . ILE A 1 176 ? 17.034 -5.319 -2.091 1.00 81.88 176 ILE A O 1
ATOM 1437 N N . GLU A 1 177 ? 19.080 -4.421 -1.957 1.00 79.38 177 GLU A N 1
ATOM 1438 C CA . GLU A 1 177 ? 18.768 -3.618 -0.770 1.00 79.38 177 GLU A CA 1
ATOM 1439 C C . GLU A 1 177 ? 17.690 -2.572 -1.098 1.00 79.38 177 GLU A C 1
ATOM 1441 O O . GLU A 1 177 ? 17.587 -2.113 -2.232 1.00 79.38 177 GLU A O 1
ATOM 1446 N N . ASP A 1 178 ? 16.902 -2.170 -0.097 1.00 85.38 178 ASP A N 1
ATOM 1447 C CA . ASP A 1 178 ? 15.818 -1.194 -0.249 1.00 85.38 178 ASP A CA 1
ATOM 1448 C C . ASP A 1 178 ? 16.219 -0.004 -1.144 1.00 85.38 178 ASP A C 1
ATOM 1450 O O . ASP A 1 178 ? 17.075 0.818 -0.792 1.00 85.38 178 ASP A O 1
ATOM 1454 N N . MET A 1 179 ? 15.567 0.083 -2.308 1.00 89.19 179 MET A N 1
ATOM 1455 C CA . MET A 1 179 ? 15.922 1.021 -3.371 1.00 89.19 179 MET A CA 1
ATOM 1456 C C . MET A 1 179 ? 15.830 2.487 -2.936 1.00 89.19 179 MET A C 1
ATOM 1458 O O . MET A 1 179 ? 16.504 3.355 -3.502 1.00 89.19 179 MET A O 1
ATOM 1462 N N . THR A 1 180 ? 15.058 2.780 -1.885 1.00 91.38 180 THR A N 1
ATOM 1463 C CA . THR A 1 180 ? 14.963 4.127 -1.309 1.00 91.38 180 THR A CA 1
ATOM 1464 C C . THR A 1 180 ? 16.308 4.634 -0.777 1.00 91.38 180 THR A C 1
ATOM 1466 O O . THR A 1 180 ? 16.565 5.841 -0.785 1.00 91.38 180 THR A O 1
ATOM 1469 N N . GLN A 1 181 ? 17.221 3.742 -0.378 1.00 89.44 181 GLN A N 1
ATOM 1470 C CA . GLN A 1 181 ? 18.536 4.103 0.162 1.00 89.44 181 GLN A CA 1
ATOM 1471 C C . GLN A 1 181 ? 19.472 4.707 -0.894 1.00 89.44 181 GLN A C 1
ATOM 1473 O O . GLN A 1 181 ? 20.378 5.489 -0.563 1.00 89.44 181 GLN A O 1
ATOM 1478 N N . PHE A 1 182 ? 19.249 4.382 -2.169 1.00 91.00 182 PHE A N 1
ATOM 1479 C CA . PHE A 1 182 ? 20.014 4.932 -3.287 1.00 91.00 182 PHE A CA 1
ATOM 1480 C C . PHE A 1 182 ? 19.529 6.327 -3.705 1.00 91.00 182 PHE A C 1
ATOM 1482 O O . PHE A 1 182 ? 20.263 7.041 -4.395 1.00 91.00 182 PHE A O 1
ATOM 1489 N N . PHE A 1 183 ? 18.358 6.763 -3.231 1.00 94.19 183 PHE A N 1
ATOM 1490 C CA . PHE A 1 183 ? 17.838 8.102 -3.482 1.00 94.19 183 PHE A CA 1
ATOM 1491 C C . PHE A 1 183 ? 18.592 9.163 -2.656 1.00 94.19 183 PHE A C 1
ATOM 1493 O O . PHE A 1 183 ? 18.612 9.151 -1.419 1.00 94.19 183 PHE A O 1
ATOM 1500 N N . LYS A 1 184 ? 19.245 10.104 -3.350 1.00 93.25 184 LYS A N 1
ATOM 1501 C CA . LYS A 1 184 ? 20.115 11.152 -2.765 1.00 93.25 184 LYS A CA 1
ATOM 1502 C C . LYS A 1 184 ? 19.908 12.539 -3.390 1.00 93.25 184 LYS A C 1
ATOM 1504 O O . LYS A 1 184 ? 20.656 13.465 -3.091 1.00 93.25 184 LYS A O 1
ATOM 1509 N N . GLN A 1 185 ? 18.936 12.676 -4.288 1.00 93.62 185 GLN A N 1
ATOM 1510 C CA . GLN A 1 185 ? 18.736 13.861 -5.125 1.00 93.62 185 GLN A CA 1
ATOM 1511 C C . GLN A 1 185 ? 18.033 14.992 -4.367 1.00 93.62 185 GLN A C 1
ATOM 1513 O O . GLN A 1 185 ? 18.267 16.161 -4.665 1.00 93.62 185 GLN A O 1
ATOM 1518 N N . SER A 1 186 ? 17.192 14.655 -3.385 1.00 96.50 186 SER A N 1
ATOM 1519 C CA . SER A 1 186 ? 16.486 15.627 -2.550 1.00 96.50 186 SER A CA 1
ATOM 1520 C C . SER A 1 186 ? 16.208 15.068 -1.157 1.00 96.50 186 SER A C 1
ATOM 1522 O O . SER A 1 186 ? 15.555 14.037 -1.014 1.00 96.50 186 SER A O 1
ATOM 1524 N N . GLU A 1 187 ? 16.643 15.776 -0.116 1.00 95.19 187 GLU A N 1
ATOM 1525 C CA . GLU A 1 187 ? 16.320 15.384 1.261 1.00 95.19 187 GLU A CA 1
ATOM 1526 C C . GLU A 1 187 ? 14.809 15.474 1.539 1.00 95.19 187 GLU A C 1
ATOM 1528 O O . GLU A 1 187 ? 14.279 14.618 2.237 1.00 95.19 187 GLU A O 1
ATOM 1533 N N . SER A 1 188 ? 14.084 16.425 0.929 1.00 95.81 188 SER A N 1
ATOM 1534 C CA . SER A 1 188 ? 12.634 16.556 1.154 1.00 95.81 188 SER A CA 1
ATOM 1535 C C . SER A 1 188 ? 11.841 15.374 0.590 1.00 95.81 188 SER A C 1
ATOM 1537 O O . SER A 1 188 ? 10.916 14.886 1.233 1.00 95.81 188 SER A O 1
ATOM 1539 N N . VAL A 1 189 ? 12.233 14.863 -0.584 1.00 96.25 189 VAL A N 1
ATOM 1540 C CA . VAL A 1 189 ? 11.637 13.648 -1.164 1.00 96.25 189 VAL A CA 1
ATOM 1541 C C . VAL A 1 189 ? 12.012 12.437 -0.316 1.00 96.25 189 VAL A C 1
ATOM 1543 O O . VAL A 1 189 ? 11.159 11.616 0.011 1.00 96.25 189 VAL A O 1
ATOM 1546 N N . LYS A 1 190 ? 13.280 12.354 0.097 1.00 94.69 190 LYS A N 1
ATOM 1547 C CA . LYS A 1 190 ? 13.799 11.246 0.897 1.00 94.69 190 LYS A CA 1
ATOM 1548 C C . LYS A 1 190 ? 13.104 11.108 2.253 1.00 94.69 190 LYS A C 1
ATOM 1550 O O . LYS A 1 190 ? 12.848 9.992 2.685 1.00 94.69 190 LYS A O 1
ATOM 1555 N N . GLU A 1 191 ? 12.776 12.213 2.919 1.00 93.81 191 GLU A N 1
ATOM 1556 C CA . GLU A 1 191 ? 12.049 12.191 4.198 1.00 93.81 191 GLU A CA 1
ATOM 1557 C C . GLU A 1 191 ? 10.630 11.610 4.063 1.00 93.81 191 GLU A C 1
ATOM 1559 O O . GLU A 1 191 ? 10.135 10.956 4.994 1.00 93.81 191 GLU A O 1
ATOM 1564 N N . LYS A 1 192 ? 9.999 11.813 2.898 1.00 95.56 192 LYS A N 1
ATOM 1565 C CA . LYS A 1 192 ? 8.658 11.311 2.570 1.00 95.56 192 LYS A CA 1
ATOM 1566 C C . LYS A 1 192 ? 8.667 9.869 2.073 1.00 95.56 192 LYS A C 1
ATOM 1568 O O . LYS A 1 192 ? 7.676 9.177 2.279 1.00 95.56 192 LYS A O 1
ATOM 1573 N N . LEU A 1 193 ? 9.745 9.427 1.430 1.00 94.44 193 LEU A N 1
ATOM 1574 C CA . LEU A 1 193 ? 9.849 8.118 0.790 1.00 94.44 193 LEU A CA 1
ATOM 1575 C C . LEU A 1 193 ? 9.877 6.980 1.822 1.00 94.44 193 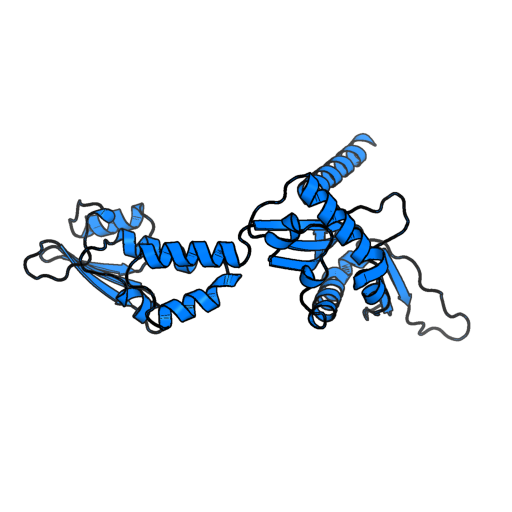LEU A C 1
ATOM 1577 O O . LEU A 1 193 ? 10.671 7.004 2.763 1.00 94.44 193 LEU A O 1
ATOM 1581 N N . VAL A 1 194 ? 8.996 5.992 1.648 1.00 94.19 194 VAL A N 1
ATOM 1582 C CA . VAL A 1 194 ? 8.934 4.781 2.486 1.00 94.19 194 VAL A CA 1
ATOM 1583 C C . VAL A 1 194 ? 9.372 3.549 1.713 1.00 94.19 194 VAL A C 1
ATOM 1585 O O . VAL A 1 194 ? 10.172 2.776 2.222 1.00 94.19 194 VAL A O 1
ATOM 1588 N N . SER A 1 195 ? 8.871 3.370 0.493 1.00 93.06 195 SER A N 1
ATOM 1589 C CA . SER A 1 195 ? 9.302 2.288 -0.390 1.00 93.06 195 SER A CA 1
ATOM 1590 C C . SER A 1 195 ? 9.221 2.730 -1.842 1.00 93.06 195 SER A C 1
ATOM 1592 O O . SER A 1 195 ? 8.382 3.561 -2.197 1.00 93.06 195 SER A O 1
ATOM 1594 N N . ILE A 1 196 ? 10.069 2.146 -2.681 1.00 95.31 196 ILE A N 1
ATOM 1595 C CA . ILE A 1 196 ? 10.032 2.311 -4.131 1.00 95.31 196 ILE A CA 1
ATOM 1596 C C . ILE A 1 196 ? 10.309 0.959 -4.779 1.00 95.31 196 ILE A C 1
ATOM 1598 O O . ILE A 1 196 ? 11.346 0.354 -4.517 1.00 95.31 196 ILE A O 1
ATOM 1602 N N . VAL A 1 197 ? 9.340 0.462 -5.543 1.00 95.56 197 VAL A N 1
ATOM 1603 C CA . VAL A 1 197 ? 9.317 -0.923 -6.021 1.00 95.56 197 VAL A CA 1
ATOM 1604 C C . VAL A 1 197 ? 8.994 -0.939 -7.506 1.00 95.56 197 VAL A C 1
ATOM 1606 O O . VAL A 1 197 ? 7.924 -0.482 -7.903 1.00 95.56 197 VAL A O 1
ATOM 1609 N N . TRP A 1 198 ? 9.900 -1.469 -8.324 1.00 97.31 198 TRP A N 1
ATOM 1610 C CA . TRP A 1 198 ? 9.643 -1.705 -9.746 1.00 97.31 198 TRP A CA 1
ATOM 1611 C C . TRP A 1 198 ? 8.789 -2.956 -9.936 1.00 97.31 198 TRP A C 1
ATOM 1613 O O . TRP A 1 198 ? 8.905 -3.928 -9.190 1.00 97.31 198 TRP A O 1
ATOM 1623 N N . THR A 1 199 ? 7.941 -2.919 -10.950 1.00 97.12 199 THR A N 1
ATOM 1624 C CA . THR A 1 199 ? 7.092 -4.007 -11.422 1.00 97.12 199 THR A CA 1
ATOM 1625 C C . THR A 1 199 ? 6.679 -3.711 -12.870 1.00 97.12 199 THR A C 1
ATOM 1627 O O . THR A 1 199 ? 7.208 -2.794 -13.506 1.00 97.12 199 THR A O 1
ATOM 1630 N N . VAL A 1 200 ? 5.726 -4.469 -13.398 1.00 98.00 200 VAL A N 1
ATOM 1631 C CA . VAL A 1 200 ? 5.031 -4.166 -14.652 1.00 98.00 200 VAL A CA 1
ATOM 1632 C C . VAL A 1 200 ? 3.530 -4.144 -14.407 1.00 98.00 200 VAL A C 1
ATOM 1634 O O . VAL A 1 200 ? 3.030 -4.878 -13.550 1.00 98.00 200 VAL A O 1
ATOM 1637 N N . ASP A 1 201 ? 2.817 -3.309 -15.153 1.00 97.62 201 ASP A N 1
ATOM 1638 C CA . ASP A 1 201 ? 1.367 -3.190 -15.042 1.00 97.62 201 ASP A CA 1
ATOM 1639 C C . ASP A 1 201 ? 0.700 -3.043 -16.411 1.00 97.62 201 ASP A C 1
ATOM 1641 O O . ASP A 1 201 ? 1.304 -2.576 -17.380 1.00 97.62 201 ASP A O 1
ATOM 1645 N N . GLU A 1 202 ? -0.549 -3.487 -16.487 1.00 96.25 202 GLU A N 1
ATOM 1646 C CA . GLU A 1 202 ? -1.358 -3.439 -17.700 1.00 96.25 202 GLU A CA 1
ATOM 1647 C C . GLU A 1 202 ? -2.177 -2.148 -17.732 1.00 96.25 202 GLU A C 1
ATOM 1649 O O . GLU A 1 202 ? -3.007 -1.900 -16.856 1.00 96.25 202 GLU A O 1
ATOM 1654 N N . VAL A 1 203 ? -1.986 -1.350 -18.781 1.00 94.38 203 VAL A N 1
ATOM 1655 C CA . VAL A 1 203 ? -2.759 -0.133 -19.035 1.00 94.38 203 VAL A CA 1
ATOM 1656 C C . VAL A 1 203 ? -3.255 -0.175 -20.476 1.00 94.38 203 VAL A C 1
ATOM 1658 O O . VAL A 1 203 ? -2.458 -0.239 -21.406 1.00 94.38 203 VAL A O 1
ATOM 1661 N N . ASP A 1 204 ? -4.576 -0.148 -20.660 1.00 91.94 204 ASP A N 1
ATOM 1662 C CA . ASP A 1 204 ? -5.223 -0.155 -21.983 1.00 91.94 204 ASP A CA 1
ATOM 1663 C C . ASP A 1 204 ? -4.717 -1.284 -22.908 1.00 91.94 204 ASP A C 1
ATOM 1665 O O . ASP A 1 204 ? -4.231 -1.043 -24.009 1.00 91.94 204 ASP A O 1
ATOM 1669 N N . GLU A 1 205 ? -4.772 -2.529 -22.414 1.00 90.19 205 GLU A N 1
ATOM 1670 C CA . GLU A 1 205 ? -4.312 -3.755 -23.102 1.00 90.19 205 GLU A CA 1
ATOM 1671 C C . GLU A 1 205 ? -2.806 -3.797 -23.443 1.00 90.19 205 GLU A C 1
ATOM 1673 O O . GLU A 1 205 ? -2.340 -4.762 -24.049 1.00 90.19 205 GLU A O 1
ATOM 1678 N N . ASN A 1 206 ? -2.025 -2.799 -23.017 1.00 94.88 206 ASN A N 1
ATOM 1679 C CA . ASN A 1 206 ? -0.578 -2.747 -23.196 1.00 94.88 206 ASN A CA 1
ATOM 1680 C C . ASN A 1 206 ? 0.153 -2.938 -21.860 1.00 94.88 206 ASN A C 1
ATOM 1682 O O . ASN A 1 206 ? -0.310 -2.506 -20.804 1.00 94.88 206 ASN A O 1
ATOM 1686 N N . LEU A 1 207 ? 1.320 -3.581 -21.899 1.00 97.88 207 LEU A N 1
ATOM 1687 C CA . LEU A 1 207 ? 2.193 -3.757 -20.743 1.00 97.88 207 LEU A CA 1
ATOM 1688 C C . LEU A 1 207 ? 3.180 -2.593 -20.622 1.00 97.88 207 LEU A C 1
ATOM 1690 O O . LEU A 1 207 ? 3.935 -2.315 -21.555 1.00 97.88 207 LEU A O 1
ATOM 1694 N N . TYR A 1 208 ? 3.220 -1.964 -19.453 1.00 98.44 208 TYR A N 1
ATOM 1695 C CA . TYR A 1 208 ? 4.166 -0.904 -19.120 1.00 98.44 208 TYR A CA 1
ATOM 1696 C C . TYR A 1 208 ? 5.025 -1.307 -17.932 1.00 98.44 208 TYR A C 1
ATOM 1698 O O . TYR A 1 208 ? 4.607 -2.074 -17.063 1.00 98.44 208 TYR A O 1
ATOM 1706 N N . GLY A 1 209 ? 6.229 -0.749 -17.868 1.00 98.25 209 GLY A N 1
ATOM 1707 C CA . GLY A 1 209 ? 6.997 -0.753 -16.640 1.00 98.25 209 GLY A CA 1
ATOM 1708 C C . GLY A 1 209 ? 6.335 0.191 -15.648 1.00 98.25 209 GLY A C 1
ATOM 1709 O O . GLY A 1 209 ? 5.824 1.245 -16.029 1.00 98.25 209 GLY A O 1
ATOM 1710 N N . CYS A 1 210 ? 6.311 -0.201 -14.381 1.00 98.12 210 CYS A N 1
ATOM 1711 C CA . CYS A 1 210 ? 5.663 0.552 -13.321 1.00 98.12 210 CYS A CA 1
ATOM 1712 C C . CYS A 1 210 ? 6.581 0.632 -12.102 1.00 98.12 210 CYS A C 1
ATOM 1714 O O . CYS A 1 210 ? 7.198 -0.355 -11.706 1.00 98.12 210 CYS A O 1
ATOM 1716 N N . VAL A 1 211 ? 6.668 1.807 -11.483 1.00 98.12 211 VAL A N 1
ATOM 1717 C CA . VAL A 1 211 ? 7.277 1.983 -10.165 1.00 98.12 211 VAL A CA 1
ATOM 1718 C C . VAL A 1 211 ? 6.193 2.361 -9.168 1.00 98.12 211 VAL A C 1
ATOM 1720 O O . VAL A 1 211 ? 5.619 3.445 -9.255 1.00 98.12 211 VAL A O 1
ATOM 1723 N N . ASN A 1 212 ? 5.959 1.490 -8.190 1.00 96.94 212 ASN A N 1
ATOM 1724 C CA . ASN A 1 212 ? 5.060 1.734 -7.071 1.00 96.94 212 ASN A CA 1
ATOM 1725 C C . ASN A 1 212 ? 5.820 2.366 -5.906 1.00 96.94 212 ASN A C 1
ATOM 1727 O O . ASN A 1 212 ? 6.791 1.808 -5.385 1.00 96.94 212 ASN A O 1
ATOM 1731 N N . VAL A 1 213 ? 5.350 3.530 -5.473 1.00 96.38 213 VAL A N 1
ATOM 1732 C CA . VAL A 1 213 ? 5.987 4.352 -4.448 1.00 96.38 213 VAL A CA 1
ATOM 1733 C C . VAL A 1 213 ? 5.051 4.491 -3.256 1.00 96.38 213 VAL A C 1
ATOM 1735 O O . VAL A 1 213 ? 3.903 4.900 -3.417 1.00 96.38 213 VAL A O 1
ATOM 1738 N N . ARG A 1 214 ? 5.542 4.192 -2.046 1.00 94.81 214 ARG A N 1
ATOM 1739 C CA . ARG A 1 214 ? 4.849 4.532 -0.793 1.00 94.81 214 ARG A CA 1
ATOM 1740 C C . ARG A 1 214 ? 5.488 5.745 -0.138 1.00 94.81 214 ARG A C 1
ATOM 1742 O O . ARG A 1 214 ? 6.713 5.841 -0.036 1.00 94.81 214 ARG A O 1
ATOM 1749 N N . LEU A 1 215 ? 4.641 6.647 0.344 1.00 95.12 215 LEU A N 1
ATOM 1750 C CA . LEU A 1 215 ? 5.020 7.952 0.869 1.00 95.12 215 LEU A CA 1
ATOM 1751 C C . LEU A 1 215 ? 4.305 8.253 2.191 1.00 95.12 215 LEU A C 1
ATOM 1753 O O . LEU A 1 215 ? 3.116 7.970 2.358 1.00 95.12 215 LEU A O 1
ATOM 1757 N N . LYS A 1 216 ? 5.009 8.899 3.124 1.00 92.25 216 LYS A N 1
ATOM 1758 C CA . LYS A 1 216 ? 4.431 9.418 4.379 1.00 92.25 216 LYS A CA 1
ATOM 1759 C C . LYS A 1 216 ? 3.543 10.637 4.140 1.00 92.25 216 LYS A C 1
ATOM 1761 O O . LYS A 1 216 ? 2.549 10.821 4.836 1.00 92.25 216 LYS A O 1
ATOM 1766 N N . GLU A 1 217 ? 3.897 11.449 3.147 1.00 93.56 217 GLU A N 1
ATOM 1767 C CA . GLU A 1 217 ? 3.193 12.663 2.729 1.00 93.56 217 GLU A CA 1
ATOM 1768 C C . GLU A 1 217 ? 3.205 12.778 1.197 1.00 93.56 217 GLU A C 1
ATOM 1770 O O . GLU A 1 217 ? 4.158 12.302 0.580 1.00 93.56 217 GLU A O 1
ATOM 1775 N N . PRO A 1 218 ? 2.216 13.445 0.572 1.00 95.00 218 PRO A N 1
ATOM 1776 C CA . PRO A 1 218 ? 2.197 13.632 -0.877 1.00 95.00 218 PRO A CA 1
ATOM 1777 C C . PRO A 1 218 ? 3.414 14.411 -1.392 1.00 95.00 218 PRO A C 1
ATOM 1779 O O . PRO A 1 218 ? 3.933 15.319 -0.717 1.00 95.00 218 PRO A O 1
ATOM 1782 N N . LEU A 1 219 ? 3.839 14.104 -2.617 1.00 96.81 219 LEU A N 1
ATOM 1783 C CA . LEU A 1 219 ? 4.852 14.893 -3.309 1.00 96.81 219 LEU A CA 1
ATOM 1784 C C . LEU A 1 219 ? 4.242 16.194 -3.841 1.00 96.81 219 LEU A C 1
ATOM 1786 O O . LEU A 1 219 ? 3.086 16.276 -4.255 1.00 96.81 219 LEU A O 1
ATOM 1790 N N . THR A 1 220 ? 5.039 17.255 -3.833 1.00 97.38 220 THR A N 1
ATOM 1791 C CA . THR A 1 220 ? 4.750 18.440 -4.645 1.00 97.38 220 THR A CA 1
ATOM 1792 C C . THR A 1 220 ? 5.079 18.164 -6.113 1.00 97.38 220 THR A C 1
ATOM 1794 O O . THR A 1 220 ? 5.794 17.216 -6.435 1.00 97.38 220 THR A O 1
ATOM 1797 N N . LYS A 1 221 ? 4.620 19.029 -7.027 1.00 96.81 221 LYS A N 1
ATOM 1798 C CA . LYS A 1 221 ? 4.946 18.899 -8.458 1.00 96.81 221 LYS A CA 1
ATOM 1799 C C . LYS A 1 221 ? 6.457 18.879 -8.720 1.00 96.81 221 LYS A C 1
ATOM 1801 O O . LYS A 1 221 ? 6.928 18.058 -9.486 1.00 96.81 221 LYS A O 1
ATOM 1806 N N . GLU A 1 222 ? 7.218 19.748 -8.056 1.00 97.81 222 GLU A N 1
ATOM 1807 C CA . GLU A 1 222 ? 8.682 19.791 -8.200 1.00 97.81 222 GLU A CA 1
ATOM 1808 C C . GLU A 1 222 ? 9.344 18.507 -7.680 1.00 97.81 222 GLU A C 1
ATOM 1810 O O . GLU A 1 222 ? 10.214 17.943 -8.334 1.00 97.81 222 GLU A O 1
ATOM 1815 N N . GLU A 1 223 ? 8.889 18.005 -6.533 1.00 98.25 223 GLU A N 1
ATOM 1816 C CA . GLU A 1 223 ? 9.363 16.741 -5.962 1.00 98.25 223 GLU A CA 1
ATOM 1817 C C . GLU A 1 223 ? 9.036 15.532 -6.846 1.00 98.25 223 GLU A C 1
ATOM 1819 O O . GLU A 1 223 ? 9.859 14.627 -6.973 1.00 98.25 223 GLU A O 1
ATOM 1824 N N . THR A 1 224 ? 7.869 15.550 -7.492 1.00 98.06 224 THR A N 1
ATOM 1825 C CA . THR A 1 224 ? 7.442 14.526 -8.453 1.00 98.06 224 THR A CA 1
ATOM 1826 C C . THR A 1 224 ? 8.397 14.479 -9.645 1.00 98.06 224 THR A C 1
ATOM 1828 O O . THR A 1 224 ? 8.876 13.408 -10.007 1.00 98.06 224 THR A O 1
ATOM 1831 N N . GLU A 1 225 ? 8.755 15.633 -10.214 1.00 98.19 225 GLU A N 1
ATOM 1832 C CA . GLU A 1 225 ? 9.703 15.701 -11.335 1.00 98.19 225 GLU A CA 1
ATOM 1833 C C . GLU A 1 225 ? 11.114 15.239 -10.944 1.00 98.19 225 GLU A C 1
ATOM 1835 O O . GLU A 1 225 ? 11.778 14.547 -11.717 1.00 98.19 225 GLU A O 1
ATOM 1840 N N . ILE A 1 226 ? 11.567 15.556 -9.724 1.00 98.19 226 ILE A N 1
ATOM 1841 C CA . ILE A 1 226 ? 12.841 15.040 -9.197 1.00 98.19 226 ILE A CA 1
ATOM 1842 C C . ILE A 1 226 ? 12.804 13.508 -9.117 1.00 98.19 226 ILE A C 1
ATOM 1844 O O . ILE A 1 226 ? 13.774 12.852 -9.505 1.00 98.19 226 ILE A O 1
ATOM 1848 N N . LEU A 1 227 ? 11.700 12.936 -8.624 1.00 98.19 227 LEU A N 1
ATOM 1849 C CA . LEU A 1 227 ? 11.550 11.489 -8.506 1.00 98.19 227 LEU A CA 1
ATOM 1850 C C . LEU A 1 227 ? 11.493 10.809 -9.880 1.00 98.19 227 LEU A C 1
ATOM 1852 O O . LEU A 1 227 ? 12.218 9.840 -10.093 1.00 98.19 227 LEU A O 1
ATOM 1856 N N . LYS A 1 228 ? 10.731 11.350 -10.837 1.00 98.50 228 LYS A N 1
ATOM 1857 C CA . LYS A 1 228 ? 10.680 10.848 -12.223 1.00 98.50 228 LYS A CA 1
ATOM 1858 C C . LYS A 1 228 ? 12.046 10.860 -12.898 1.00 98.50 228 LYS A C 1
ATOM 1860 O O . LYS A 1 228 ? 12.437 9.869 -13.511 1.00 98.50 228 LYS A O 1
ATOM 1865 N N . ALA A 1 229 ? 12.798 11.954 -12.761 1.00 98.00 229 ALA A N 1
ATOM 1866 C CA . ALA A 1 229 ? 14.145 12.050 -13.317 1.00 98.00 229 ALA A CA 1
ATOM 1867 C C . ALA A 1 229 ? 15.081 10.992 -12.712 1.00 98.00 229 ALA A C 1
ATOM 1869 O O . ALA A 1 229 ? 15.901 10.406 -13.419 1.00 98.00 229 ALA A O 1
ATOM 1870 N N . TRP A 1 230 ? 14.942 10.714 -11.413 1.00 97.94 230 TRP A N 1
ATOM 1871 C CA . TRP A 1 230 ? 15.696 9.648 -10.762 1.00 97.94 230 TRP A CA 1
ATOM 1872 C C . TRP A 1 230 ? 15.279 8.251 -11.237 1.00 97.94 230 TRP A C 1
ATOM 1874 O O . TRP A 1 230 ? 16.161 7.457 -11.559 1.00 97.94 230 TRP A O 1
ATOM 1884 N N . ILE A 1 231 ? 13.974 7.972 -11.349 1.00 98.06 231 ILE A N 1
ATOM 1885 C CA . ILE A 1 231 ? 13.442 6.713 -11.902 1.00 98.06 231 ILE A CA 1
ATOM 1886 C C . ILE A 1 231 ? 13.982 6.496 -13.317 1.00 98.06 231 ILE A C 1
ATOM 1888 O O . ILE A 1 231 ? 14.540 5.443 -13.601 1.00 98.06 231 ILE A O 1
ATOM 1892 N N . SER A 1 232 ? 13.922 7.514 -14.179 1.00 97.75 232 SER A N 1
ATOM 1893 C CA . SER A 1 232 ? 14.488 7.439 -15.529 1.00 97.75 232 SER A CA 1
ATOM 1894 C C . SER A 1 232 ? 15.982 7.113 -15.522 1.00 97.75 232 SER A C 1
ATOM 1896 O O . SER A 1 232 ? 16.438 6.360 -16.377 1.00 97.75 232 SER A O 1
ATOM 1898 N N . GLY A 1 233 ? 16.750 7.674 -14.583 1.00 97.06 233 GLY A N 1
ATOM 1899 C CA . GLY A 1 233 ? 18.167 7.349 -14.430 1.00 97.06 233 GLY A CA 1
ATOM 1900 C C . GLY A 1 233 ? 18.393 5.902 -13.987 1.00 97.06 233 GLY A C 1
ATOM 1901 O O . GLY A 1 233 ? 19.269 5.232 -14.526 1.00 97.06 233 GLY A O 1
ATOM 1902 N N . GLN A 1 234 ? 17.584 5.399 -13.047 1.00 96.69 234 GLN A N 1
ATOM 1903 C CA . GLN A 1 234 ? 17.636 3.995 -12.622 1.00 96.69 234 GLN A CA 1
ATOM 1904 C C . GLN A 1 234 ? 17.249 3.031 -13.745 1.00 96.69 234 GLN A C 1
ATOM 1906 O O . GLN A 1 234 ? 17.882 1.988 -13.875 1.00 96.69 234 GLN A O 1
ATOM 1911 N N . ASN A 1 235 ? 16.264 3.388 -14.568 1.00 97.44 235 ASN A N 1
ATOM 1912 C CA . ASN A 1 235 ? 15.849 2.585 -15.714 1.00 97.44 235 ASN A CA 1
ATOM 1913 C C . ASN A 1 235 ? 16.948 2.493 -16.786 1.00 97.44 235 ASN A C 1
ATOM 1915 O O . ASN A 1 235 ? 17.078 1.454 -17.418 1.00 97.44 235 ASN A O 1
ATOM 1919 N N . SER A 1 236 ? 17.733 3.558 -16.981 1.00 95.75 236 SER A N 1
ATOM 1920 C CA . SER A 1 236 ? 18.729 3.642 -18.060 1.00 95.75 236 SER A CA 1
ATOM 1921 C C . SER A 1 236 ? 20.107 3.058 -17.731 1.00 95.75 236 SER A C 1
ATOM 1923 O O . SER A 1 236 ? 20.735 2.516 -18.628 1.00 95.75 236 SER A O 1
ATOM 1925 N N . ASP A 1 237 ? 20.623 3.276 -16.519 1.00 90.31 237 ASP A N 1
ATOM 1926 C CA . ASP A 1 237 ? 22.050 3.049 -16.165 1.00 90.31 237 ASP A CA 1
ATOM 1927 C C . ASP A 1 237 ? 22.201 2.461 -14.746 1.00 90.31 237 ASP A C 1
ATOM 1929 O O . ASP A 1 237 ? 23.287 2.361 -14.183 1.00 90.31 237 ASP A O 1
ATOM 1933 N N . GLY A 1 238 ? 21.076 2.164 -14.091 1.00 90.44 238 GLY A N 1
ATOM 1934 C CA . GLY A 1 238 ? 21.034 1.622 -12.738 1.00 90.44 238 GLY A CA 1
ATOM 1935 C C . GLY A 1 238 ? 20.442 0.223 -12.731 1.00 90.44 238 GLY A C 1
ATOM 1936 O O . GLY A 1 238 ? 20.900 -0.677 -13.430 1.00 90.44 238 GLY A O 1
ATOM 1937 N N . TYR A 1 239 ? 19.397 0.046 -11.926 1.00 92.12 239 TYR A N 1
ATOM 1938 C CA . TYR A 1 239 ? 18.662 -1.214 -11.844 1.00 92.12 239 TYR A CA 1
ATOM 1939 C C . TYR A 1 239 ? 18.215 -1.749 -13.217 1.00 92.12 239 TYR A C 1
ATOM 1941 O O . TYR A 1 239 ? 18.401 -2.932 -13.491 1.00 92.12 239 TYR A O 1
ATOM 1949 N N . GLY A 1 240 ? 17.684 -0.885 -14.089 1.00 93.31 240 GLY A N 1
ATOM 1950 C CA . GLY A 1 240 ? 17.139 -1.294 -15.385 1.00 93.31 240 GLY A CA 1
ATOM 1951 C C . GLY A 1 240 ? 18.184 -1.866 -16.343 1.00 93.31 240 GLY A C 1
ATOM 1952 O O . GLY A 1 240 ? 17.915 -2.883 -16.971 1.00 93.31 240 GLY A O 1
ATOM 1953 N N . GLU A 1 241 ? 19.396 -1.301 -16.382 1.00 93.00 241 GLU A N 1
ATOM 1954 C CA . GLU A 1 241 ? 20.498 -1.837 -17.201 1.00 93.00 241 GLU A CA 1
ATOM 1955 C C . GLU A 1 241 ? 20.892 -3.249 -16.740 1.00 93.00 241 GLU A C 1
ATOM 1957 O O . GLU A 1 241 ? 21.130 -4.148 -17.546 1.00 93.00 241 GLU A O 1
ATOM 1962 N N . GLY A 1 242 ? 20.939 -3.460 -15.421 1.00 92.56 242 GLY A N 1
ATOM 1963 C CA . GLY A 1 242 ? 21.227 -4.772 -14.849 1.00 92.56 242 GLY A CA 1
ATOM 1964 C C . GLY A 1 242 ? 20.126 -5.795 -15.131 1.00 92.56 242 GLY A C 1
ATOM 1965 O O . GLY A 1 242 ? 20.433 -6.969 -15.341 1.00 92.56 242 GLY A O 1
ATOM 1966 N N . PHE A 1 243 ? 18.863 -5.363 -15.127 1.00 95.31 243 PHE A N 1
ATOM 1967 C CA . PHE A 1 243 ? 17.714 -6.214 -15.426 1.00 95.31 243 PHE A CA 1
ATOM 1968 C C . PHE A 1 243 ? 17.660 -6.615 -16.907 1.00 95.31 243 PHE A C 1
ATOM 1970 O O . PHE A 1 243 ? 17.441 -7.786 -17.201 1.00 95.31 243 PHE A O 1
ATOM 1977 N N . GLU A 1 244 ? 17.957 -5.692 -17.827 1.00 94.06 244 GLU A N 1
ATOM 1978 C CA . GLU A 1 244 ? 17.950 -5.938 -19.279 1.00 94.06 244 GLU A CA 1
ATOM 1979 C C . GLU A 1 244 ? 18.864 -7.099 -19.700 1.00 94.06 244 GLU A C 1
ATOM 1981 O O . GLU A 1 244 ? 18.595 -7.778 -20.684 1.00 94.06 244 GLU A O 1
ATOM 1986 N N . GLN A 1 245 ? 19.926 -7.379 -18.941 1.00 91.69 245 GLN A N 1
ATOM 1987 C CA . GLN A 1 245 ? 20.876 -8.459 -19.235 1.00 91.69 245 GLN A CA 1
ATOM 1988 C C . GLN A 1 245 ? 20.400 -9.850 -18.783 1.00 91.69 245 GLN A C 1
ATOM 1990 O O . GLN A 1 245 ? 21.130 -10.832 -18.950 1.00 91.69 245 GLN A O 1
ATOM 1995 N N . LYS A 1 246 ? 19.222 -9.953 -18.161 1.00 94.19 246 LYS A N 1
ATOM 1996 C CA . LYS A 1 246 ? 18.709 -11.194 -1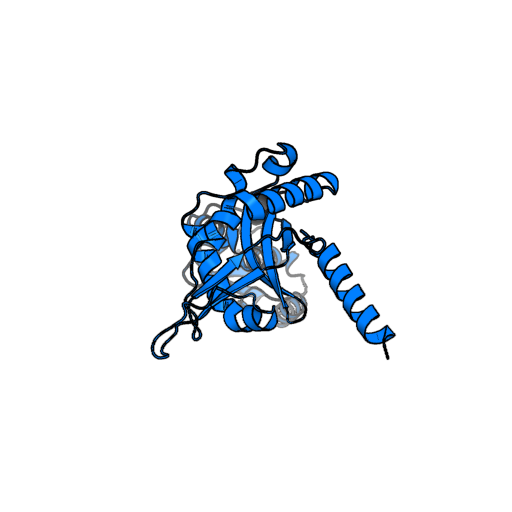7.573 1.00 94.19 246 LYS A CA 1
ATOM 1997 C C . LYS A 1 246 ? 17.639 -11.779 -18.482 1.00 94.19 246 LYS A C 1
ATOM 1999 O O . LYS A 1 246 ? 16.572 -11.199 -18.640 1.00 94.19 246 LYS A O 1
ATOM 2004 N N . ALA A 1 247 ? 17.953 -12.936 -19.057 1.00 95.19 247 ALA A N 1
ATOM 2005 C CA . ALA A 1 247 ? 17.025 -13.682 -19.892 1.00 95.19 247 ALA A CA 1
ATOM 2006 C C . ALA A 1 247 ? 15.821 -14.169 -19.076 1.00 95.19 247 ALA A C 1
ATOM 2008 O O . ALA A 1 247 ? 15.971 -14.673 -17.955 1.00 95.19 247 ALA A O 1
ATOM 2009 N N . ILE A 1 248 ? 14.641 -14.030 -19.667 1.00 96.56 248 ILE A N 1
ATOM 2010 C CA . ILE A 1 248 ? 13.382 -14.595 -19.202 1.00 96.56 248 ILE A CA 1
ATOM 2011 C C . ILE A 1 248 ? 13.028 -15.703 -20.190 1.00 96.56 248 ILE A C 1
ATOM 2013 O O . ILE A 1 248 ? 12.687 -15.421 -21.334 1.00 96.56 248 ILE A O 1
ATOM 2017 N N . GLU A 1 249 ? 13.122 -16.954 -19.746 1.00 94.88 249 GLU A N 1
ATOM 2018 C CA . GLU A 1 249 ? 12.796 -18.123 -20.570 1.00 94.88 249 GLU A CA 1
ATOM 2019 C C . GLU A 1 249 ? 11.294 -18.110 -20.908 1.00 94.88 249 GLU A C 1
ATOM 2021 O O . GLU A 1 249 ? 10.441 -18.158 -20.012 1.00 94.88 249 GLU A O 1
ATOM 2026 N N . VAL A 1 250 ? 10.977 -18.016 -22.199 1.00 94.00 250 VAL A N 1
ATOM 2027 C CA . VAL A 1 250 ? 9.622 -18.075 -22.765 1.00 94.00 250 VAL A CA 1
ATOM 2028 C C . VAL A 1 250 ? 9.521 -19.228 -23.769 1.00 94.00 250 VAL A C 1
ATOM 2030 O O . VAL A 1 250 ? 10.508 -19.897 -24.052 1.00 94.00 250 VAL A O 1
ATOM 2033 N N . GLU A 1 251 ? 8.323 -19.520 -24.291 1.00 91.06 251 GLU A N 1
ATOM 2034 C CA . GLU A 1 251 ? 8.138 -20.664 -25.204 1.00 91.06 251 GLU A CA 1
ATOM 2035 C C . GLU A 1 251 ? 8.965 -20.529 -26.493 1.00 91.06 251 GLU A C 1
ATOM 2037 O O . GLU A 1 251 ? 9.408 -21.534 -27.043 1.00 91.06 251 GLU A O 1
ATOM 2042 N N . GLU A 1 252 ? 9.171 -19.300 -26.969 1.00 90.81 252 GLU A N 1
ATOM 2043 C CA . GLU A 1 252 ? 9.893 -19.006 -28.207 1.00 90.81 252 GLU A CA 1
ATOM 2044 C C . GLU A 1 252 ? 11.417 -18.853 -28.038 1.00 90.81 252 GLU A C 1
ATOM 2046 O O . GLU A 1 252 ? 12.117 -18.789 -29.046 1.00 90.81 252 GLU A O 1
ATOM 2051 N N . GLY A 1 253 ? 11.937 -18.795 -26.807 1.00 92.25 253 GLY A N 1
ATOM 2052 C CA . GLY A 1 253 ? 13.366 -18.615 -26.523 1.00 92.25 253 GLY A CA 1
ATOM 2053 C C . GLY A 1 253 ? 13.631 -17.715 -25.314 1.00 92.25 253 GLY A C 1
ATOM 2054 O O . GLY A 1 253 ? 12.865 -17.705 -24.348 1.00 92.25 253 GLY A O 1
ATOM 2055 N N . ASP A 1 254 ? 14.703 -16.927 -25.371 1.00 95.44 254 ASP A N 1
ATOM 2056 C CA . ASP A 1 254 ? 15.124 -16.023 -24.300 1.00 95.44 254 ASP A CA 1
ATOM 2057 C C . ASP A 1 254 ? 14.618 -14.591 -24.552 1.00 95.44 254 ASP A C 1
ATOM 2059 O O . ASP A 1 254 ? 15.045 -13.890 -25.475 1.00 95.44 254 ASP A O 1
ATOM 2063 N N . LEU A 1 255 ? 13.706 -14.122 -23.695 1.00 96.94 255 LEU A N 1
ATOM 2064 C CA . LEU A 1 255 ? 13.186 -12.757 -23.723 1.00 96.94 255 LEU A CA 1
ATOM 2065 C C . LEU A 1 255 ? 14.007 -11.834 -22.811 1.00 96.94 255 LEU A C 1
ATOM 2067 O O . LEU A 1 255 ? 14.109 -12.053 -21.605 1.00 96.94 255 LEU A O 1
ATOM 2071 N N . TYR A 1 256 ? 14.498 -10.732 -23.367 1.00 97.00 256 TYR A N 1
ATOM 2072 C CA . TYR A 1 256 ? 15.148 -9.644 -22.639 1.00 97.00 256 TYR A CA 1
ATOM 2073 C C . TYR A 1 256 ? 14.249 -8.409 -22.625 1.00 97.00 256 TYR A C 1
ATOM 2075 O O . TYR A 1 256 ? 13.735 -7.985 -23.662 1.00 97.00 256 TYR A O 1
ATOM 2083 N N . VAL A 1 257 ? 14.060 -7.808 -21.449 1.00 97.69 257 VAL A N 1
ATOM 2084 C CA . VAL A 1 257 ? 13.190 -6.638 -21.272 1.00 97.69 257 VAL A CA 1
ATOM 2085 C C . VAL A 1 257 ? 13.998 -5.463 -20.743 1.00 97.69 257 VAL A C 1
ATOM 2087 O O . VAL A 1 257 ? 14.558 -5.523 -19.653 1.00 97.69 257 VAL A O 1
ATOM 2090 N N . SER A 1 258 ? 13.997 -4.365 -21.492 1.00 97.06 258 SER A N 1
ATOM 2091 C CA . SER A 1 258 ? 14.577 -3.094 -21.075 1.00 97.06 258 SER A CA 1
ATOM 2092 C C . SER A 1 258 ? 13.508 -2.129 -20.571 1.00 97.06 258 SER A C 1
ATOM 2094 O O . SER A 1 258 ? 12.426 -1.990 -21.153 1.00 97.06 258 SER A O 1
ATOM 2096 N N . PHE A 1 259 ? 13.838 -1.426 -19.489 1.00 97.62 259 PHE A N 1
ATOM 2097 C CA . PHE A 1 259 ? 13.016 -0.372 -18.884 1.00 97.62 259 PHE A CA 1
ATOM 2098 C C . PHE A 1 259 ? 13.259 1.004 -19.492 1.00 97.62 259 PHE A C 1
ATOM 2100 O O . PHE A 1 259 ? 12.667 1.987 -19.044 1.00 97.62 259 PHE A O 1
ATOM 2107 N N . TRP A 1 260 ? 14.167 1.097 -20.457 1.00 97.31 260 TRP A N 1
ATOM 2108 C CA . TRP A 1 260 ? 14.577 2.356 -21.041 1.00 97.31 260 TRP A CA 1
ATOM 2109 C C . TRP A 1 260 ? 14.913 2.192 -22.520 1.00 97.31 260 TRP A C 1
ATOM 2111 O O . TRP A 1 260 ? 15.410 1.164 -22.963 1.00 97.31 260 TRP A O 1
ATOM 2121 N N . HIS A 1 261 ? 14.672 3.235 -23.307 1.00 92.06 261 HIS A N 1
ATOM 2122 C CA . HIS A 1 261 ? 15.192 3.322 -24.666 1.00 92.06 261 HIS A CA 1
ATOM 2123 C C . HIS A 1 261 ? 15.503 4.775 -25.014 1.00 92.06 261 HIS A C 1
ATOM 2125 O O . HIS A 1 261 ? 14.905 5.711 -24.490 1.00 92.06 261 HIS A O 1
ATOM 2131 N N . SER A 1 262 ? 16.422 4.974 -25.958 1.00 90.94 262 SER A N 1
ATOM 2132 C CA . SER A 1 262 ? 16.844 6.306 -26.408 1.00 90.94 262 SER A CA 1
ATOM 2133 C C . SER A 1 262 ? 15.879 6.961 -27.408 1.00 90.94 262 SER A C 1
ATOM 2135 O O . SER A 1 262 ? 16.283 7.877 -28.124 1.00 90.94 262 SER A O 1
ATOM 2137 N N . GLY A 1 263 ? 14.664 6.426 -27.550 1.00 89.38 263 GLY A N 1
ATOM 2138 C CA . GLY A 1 263 ? 13.654 6.936 -28.480 1.00 89.38 263 GLY A CA 1
ATOM 2139 C C . GLY A 1 263 ? 13.010 8.221 -27.964 1.00 89.38 263 GLY A C 1
ATOM 2140 O O . GLY A 1 263 ? 12.988 8.472 -26.760 1.00 89.38 263 GLY A O 1
ATOM 2141 N N . ASP A 1 264 ? 12.463 9.026 -28.875 1.00 90.00 264 ASP A N 1
ATOM 2142 C CA . ASP A 1 264 ? 11.778 10.283 -28.528 1.00 90.00 264 ASP A CA 1
ATOM 2143 C C . ASP A 1 264 ? 10.442 10.054 -27.787 1.00 90.00 264 ASP A C 1
ATOM 2145 O O . ASP A 1 264 ? 9.847 10.993 -27.262 1.00 90.00 264 ASP A O 1
ATOM 2149 N N . ASP A 1 265 ? 9.964 8.812 -27.765 1.00 91.44 265 ASP A N 1
ATOM 2150 C CA . ASP A 1 265 ? 8.739 8.339 -27.128 1.00 91.44 265 ASP A CA 1
ATOM 2151 C C . ASP A 1 265 ? 8.960 7.740 -25.728 1.00 91.44 265 ASP A C 1
ATOM 2153 O O . ASP A 1 265 ? 8.002 7.280 -25.110 1.00 91.44 265 ASP A O 1
ATOM 2157 N N . TYR A 1 266 ? 10.187 7.779 -25.193 1.00 96.62 266 TYR A N 1
ATOM 2158 C CA . TYR A 1 266 ? 10.438 7.391 -23.805 1.00 96.62 266 TYR A CA 1
ATOM 2159 C C . TYR A 1 266 ? 9.875 8.429 -22.824 1.00 96.62 266 TYR A C 1
ATOM 2161 O O . TYR A 1 266 ? 10.120 9.633 -22.947 1.00 96.62 266 TYR A O 1
ATOM 2169 N N . PHE A 1 267 ? 9.170 7.961 -21.795 1.00 97.50 267 PHE A N 1
ATOM 2170 C CA . PHE A 1 267 ? 8.605 8.805 -20.747 1.00 97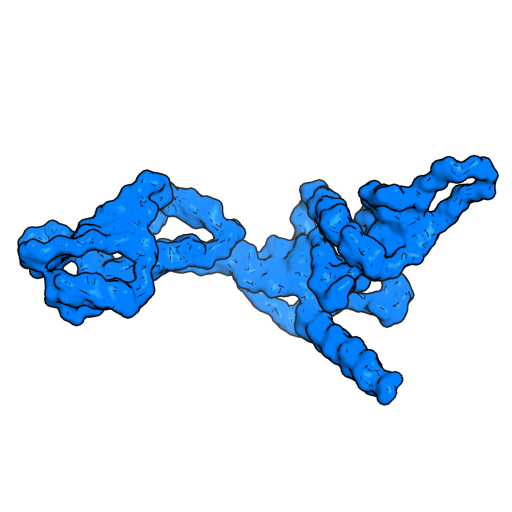.50 267 PHE A CA 1
ATOM 2171 C C . PHE A 1 267 ? 8.634 8.125 -19.378 1.00 97.50 267 PHE A C 1
ATOM 2173 O O . PHE A 1 267 ? 8.770 6.912 -19.271 1.00 97.50 267 PHE A O 1
ATOM 2180 N N . VAL A 1 268 ? 8.461 8.930 -18.328 1.00 98.44 268 VAL A N 1
ATOM 2181 C CA . VAL A 1 268 ? 8.083 8.463 -16.989 1.00 98.44 268 VAL A CA 1
ATOM 2182 C C . VAL A 1 268 ? 6.882 9.293 -16.550 1.00 98.44 268 VAL A C 1
ATOM 2184 O O . VAL A 1 268 ? 7.033 10.460 -16.186 1.00 98.44 268 VAL A O 1
ATOM 2187 N N . TYR A 1 269 ? 5.692 8.712 -16.631 1.00 98.31 269 TYR A N 1
ATOM 2188 C CA . TYR A 1 269 ? 4.427 9.388 -16.366 1.00 98.31 269 TYR A CA 1
ATOM 2189 C C . TYR A 1 269 ? 3.870 9.025 -15.003 1.00 98.31 269 TYR A C 1
ATOM 2191 O O . TYR A 1 269 ? 3.923 7.871 -14.596 1.00 98.31 269 TYR A O 1
ATOM 2199 N N . SER A 1 270 ? 3.318 10.003 -14.289 1.00 97.62 270 SER A N 1
ATOM 2200 C CA . SER A 1 270 ? 2.436 9.709 -13.157 1.00 97.62 270 SER A CA 1
ATOM 2201 C C . SER A 1 270 ? 1.145 9.048 -13.652 1.00 97.62 270 SER A C 1
ATOM 2203 O O . SER A 1 270 ? 0.842 9.085 -14.844 1.00 97.62 270 SER A O 1
ATOM 2205 N N . GLN A 1 271 ? 0.340 8.497 -12.741 1.00 95.69 271 GLN A N 1
ATOM 2206 C CA . GLN A 1 271 ? -0.995 7.998 -13.093 1.00 95.69 271 GLN A CA 1
ATOM 2207 C C . GLN A 1 271 ? -1.829 9.033 -13.866 1.00 95.69 271 GLN A C 1
ATOM 2209 O O . GLN A 1 271 ? -2.415 8.698 -14.886 1.00 95.69 271 GLN A O 1
ATOM 2214 N N . GLU A 1 272 ? -1.853 10.292 -13.414 1.00 95.31 272 GLU A N 1
ATOM 2215 C CA . GLU A 1 272 ? -2.631 11.352 -14.072 1.00 95.31 272 GLU A CA 1
ATOM 2216 C C . GLU A 1 272 ? -2.156 11.597 -15.515 1.00 95.31 272 GLU A C 1
ATOM 2218 O O . GLU A 1 272 ? -2.970 11.722 -16.426 1.00 95.31 272 GLU A O 1
ATOM 2223 N N . GLU A 1 273 ? -0.841 11.624 -15.742 1.00 97.50 273 GLU A N 1
ATOM 2224 C CA . GLU A 1 273 ? -0.264 11.808 -17.081 1.00 97.50 273 GLU A CA 1
ATOM 2225 C C . GLU A 1 273 ? -0.481 10.585 -17.975 1.00 97.50 273 GLU A C 1
ATOM 2227 O O . GLU A 1 273 ? -0.719 10.733 -19.173 1.00 97.50 273 GLU A O 1
ATOM 2232 N N . MET A 1 274 ? -0.434 9.383 -17.396 1.00 96.38 274 MET A N 1
ATOM 2233 C CA . MET A 1 274 ? -0.718 8.139 -18.104 1.00 96.38 274 MET A CA 1
ATOM 2234 C C . MET A 1 274 ? -2.183 8.089 -18.549 1.00 96.38 274 MET A C 1
ATOM 2236 O O . MET A 1 274 ? -2.468 7.780 -19.705 1.00 96.38 274 MET A O 1
ATOM 2240 N N . ASP A 1 275 ? -3.112 8.476 -17.673 1.00 94.94 275 ASP A N 1
ATOM 2241 C CA . ASP A 1 275 ? -4.529 8.577 -18.015 1.00 94.94 275 ASP A CA 1
ATOM 2242 C C . ASP A 1 275 ? -4.730 9.575 -19.167 1.00 94.94 275 ASP A C 1
ATOM 2244 O O . ASP A 1 275 ? -5.403 9.259 -20.149 1.00 94.94 275 ASP A O 1
ATOM 2248 N N . GLU A 1 276 ? -4.121 10.765 -19.099 1.00 95.00 276 GLU A N 1
ATOM 2249 C CA . GLU A 1 276 ? -4.183 11.759 -20.179 1.00 95.00 276 GLU A CA 1
ATOM 2250 C C . GLU A 1 276 ? -3.599 11.236 -21.500 1.00 95.00 276 GLU A C 1
ATOM 2252 O O . GLU A 1 276 ? -4.171 11.491 -22.565 1.00 95.00 276 GLU A O 1
ATOM 2257 N N . TYR A 1 277 ? -2.489 10.498 -21.444 1.00 93.38 277 TYR A N 1
ATOM 2258 C CA . TYR A 1 277 ? -1.853 9.880 -22.605 1.00 93.38 277 TYR A CA 1
ATOM 2259 C C . TYR A 1 277 ? -2.790 8.886 -23.304 1.00 93.38 277 TYR A C 1
ATOM 2261 O O . TYR A 1 277 ? -2.999 8.993 -24.515 1.00 93.38 277 TYR A O 1
ATOM 2269 N N . ILE A 1 278 ? -3.426 7.984 -22.550 1.00 92.38 278 ILE A N 1
ATOM 2270 C CA . ILE A 1 278 ? -4.381 7.007 -23.096 1.00 92.38 278 ILE A CA 1
ATOM 2271 C C . ILE A 1 278 ? -5.597 7.704 -23.718 1.00 92.38 278 ILE A C 1
ATOM 2273 O O . ILE A 1 278 ? -5.983 7.391 -24.846 1.00 92.38 278 ILE A O 1
ATOM 2277 N N . HIS A 1 279 ? -6.164 8.712 -23.046 1.00 90.62 279 HIS A N 1
ATOM 2278 C CA . HIS A 1 279 ? -7.286 9.476 -23.605 1.00 90.62 279 HIS A CA 1
ATOM 2279 C C . HIS A 1 279 ? -6.925 10.118 -24.955 1.00 90.62 279 HIS A C 1
ATOM 2281 O O . HIS A 1 279 ? -7.716 10.067 -25.899 1.00 90.62 279 HIS A O 1
ATOM 2287 N N . GLN A 1 280 ? -5.719 10.684 -25.079 1.00 88.19 280 GLN A N 1
ATOM 2288 C CA . GLN A 1 280 ? -5.252 11.280 -26.334 1.00 88.19 280 GLN A CA 1
ATOM 2289 C C . GLN A 1 280 ? -5.068 10.240 -27.446 1.00 88.19 280 GLN A C 1
ATOM 2291 O O . GLN A 1 280 ? -5.390 10.527 -28.602 1.00 88.19 280 GLN A O 1
ATOM 2296 N N . GLN A 1 281 ? -4.591 9.034 -27.126 1.00 83.62 281 GLN A N 1
ATOM 2297 C CA . GLN A 1 281 ? -4.478 7.955 -28.111 1.00 83.62 281 GLN A CA 1
ATOM 2298 C C . GLN A 1 281 ? -5.845 7.549 -28.678 1.00 83.62 281 GLN A C 1
ATOM 2300 O O . GLN A 1 281 ? -5.995 7.423 -29.899 1.00 83.62 281 GLN A O 1
ATOM 2305 N N . HIS A 1 282 ? -6.859 7.426 -27.818 1.00 82.81 282 HIS A N 1
ATOM 2306 C CA . HIS A 1 282 ? -8.224 7.066 -28.221 1.00 82.81 282 HIS A CA 1
ATOM 2307 C C . HIS A 1 282 ? -8.861 8.142 -29.114 1.00 82.81 282 HIS A C 1
ATOM 2309 O O . HIS A 1 282 ? -9.507 7.820 -30.117 1.00 82.81 282 HIS A O 1
ATOM 2315 N N . ASP A 1 283 ? -8.632 9.423 -28.807 1.00 75.25 283 ASP A N 1
ATOM 2316 C CA . ASP A 1 283 ? -9.125 10.549 -29.611 1.00 75.25 283 ASP A CA 1
ATOM 2317 C C . 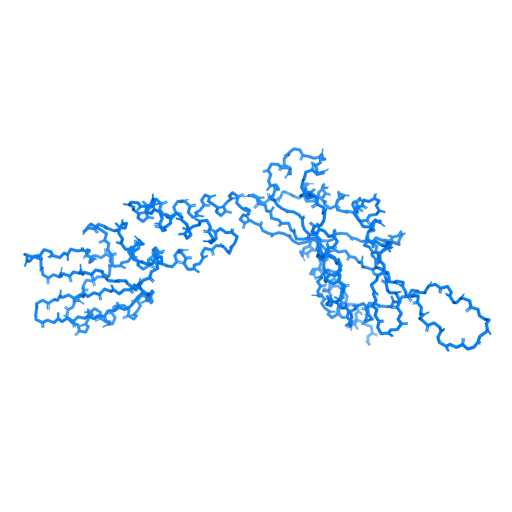ASP A 1 283 ? -8.504 10.579 -31.020 1.00 75.25 283 ASP A C 1
ATOM 2319 O O . ASP A 1 283 ? -9.202 10.828 -32.012 1.00 75.25 283 ASP A O 1
ATOM 2323 N N . ILE A 1 284 ? -7.205 10.279 -31.142 1.00 73.12 284 ILE A N 1
ATOM 2324 C CA . ILE A 1 284 ? -6.514 10.188 -32.440 1.00 73.12 284 ILE A CA 1
ATOM 2325 C C . ILE A 1 284 ? -7.057 9.009 -33.261 1.00 73.12 284 ILE A C 1
ATOM 2327 O O . ILE A 1 284 ? -7.277 9.149 -34.468 1.00 73.12 284 ILE A O 1
ATOM 2331 N N . GLN A 1 285 ? -7.328 7.869 -32.620 1.00 61.53 285 GLN A N 1
ATOM 2332 C CA . GLN A 1 285 ? -7.854 6.672 -33.281 1.00 61.53 285 GLN A CA 1
ATOM 2333 C C . GLN A 1 285 ? -9.297 6.862 -33.791 1.00 61.53 285 GLN A C 1
ATOM 2335 O O . GLN A 1 285 ? -9.654 6.329 -34.843 1.00 61.53 285 GLN A O 1
ATOM 2340 N N . MET A 1 286 ? -10.110 7.676 -33.107 1.00 60.03 286 MET A N 1
ATOM 2341 C CA . MET A 1 286 ? -11.484 8.022 -33.508 1.00 60.03 286 MET A CA 1
ATOM 2342 C C . MET A 1 286 ? -11.562 9.150 -34.553 1.00 60.03 286 MET A C 1
ATOM 2344 O O . MET A 1 286 ? -12.502 9.191 -35.347 1.00 60.03 286 MET A O 1
ATOM 2348 N N . GLY A 1 287 ? -10.588 10.067 -34.583 1.00 55.62 287 GLY A N 1
ATOM 2349 C CA . GLY A 1 287 ? -10.532 11.186 -35.536 1.00 55.62 287 GLY A CA 1
ATOM 2350 C C . GLY A 1 287 ? -10.003 10.835 -36.934 1.00 55.62 287 GLY A C 1
ATOM 2351 O O . GLY A 1 287 ? -10.007 11.693 -37.818 1.00 55.62 287 GLY A O 1
ATOM 2352 N N . GLY A 1 288 ? -9.533 9.599 -37.133 1.00 49.53 288 GLY A N 1
ATOM 2353 C CA . GLY A 1 288 ? -8.943 9.103 -38.382 1.00 49.53 288 GLY A CA 1
ATOM 2354 C C . GLY A 1 288 ? -9.884 8.330 -39.318 1.00 49.53 288 GLY A C 1
ATOM 2355 O O . GLY A 1 288 ? -9.394 7.774 -40.302 1.00 49.53 288 GLY A O 1
ATOM 2356 N N . MET A 1 289 ? -11.193 8.266 -39.027 1.00 39.56 289 MET A N 1
ATOM 2357 C CA . MET A 1 289 ? -12.211 7.594 -39.862 1.00 39.56 289 MET A CA 1
ATOM 2358 C C . MET A 1 289 ? -12.972 8.540 -40.796 1.00 39.56 289 MET A C 1
ATOM 2360 O O . MET A 1 289 ? -13.395 9.629 -40.349 1.00 39.56 289 MET A O 1
#

Secondary structure (DSSP, 8-state):
-EEEEEEETTEEEEEEES--HHHHHHHHHHTT--S-GGG-B----TT-SEEEEEEE-TTHHHHHGGG--TTSBHHHHHHHHHHHHTS-HHHHHHHHHHHHTT--SSHHHHHHHHHHHHHHTTSEEEEEEE--EEEEEE---S-SS--PPPEEE-HHHHHHTHHHHHHHHHHHHHTS--GGGG--S-HHHHHHEEEEEEEEEEETTEEEEEEEEEESSPPPHHHHHHHHHHHHHHHHHSHHHHHHTS-EEETTEEEEEES--SSTT---EEHHHHHHHHHHHHHHHHTT-

pLDDT: mean 92.34, std 9.44, range [39.56, 98.56]

Radius of gyration: 27.72 Å; chains: 1; bounding box: 61×47×80 Å

Foldseek 3Di:
DKWKWKDAPPDTAIDDDDDDQVVVCVRCVVRPHPDGQQPAFQAQDPPDRMHIDMDDDDALVNLVVQLGDRRGTSVLVRVLVVLLVPQDPQCNVVLSVCSVVSVHNGSVVSNVVSVVSCLLQFVDKWKKWKAKWKWFQFDPPDDDDDRDDTDTDDQLVCLVCQVLQQVLQVVLCVPPDFPLVVDDQDPVLSVFWNGWGWGWDDDPSGIIIMIMTGTSDDDDPVSVVSVQVVVQVCQPPNVQVVQQVDFRQDPRHTMGMGNDDPDPRTGIDIPVRSVVVVVVVVVVVVVPD

Sequence (289 aa):
MVTAVIENGNSTLVIDFPRNFMDMQIKLRSIGIQKNAEEIPLTNDKDDDIRVELDADSGIWSHFVRMFSETDSLVDVNTAIWAVLKADEVIKTELEQNIIHDQYDSVQKLLKDIEEMTISAGKYTESFYFPLKGMLDEDDEGEEYEYDEPYEIGNSFLHSYRYEIRDAVERDQSDIEDMTQFFKQSESVKEKLVSIVWTVDEVDENLYGCVNVRLKEPLTKEETEILKAWISGQNSDGYGEGFEQKAIEVEEGDLYVSFWHSGDDYFVYSQEEMDEYIHQQHDIQMGGM